Protein AF-A0A5K1JWK1-F1 (afdb_monomer)

Nearest PDB structures (foldseek):
  4lmw-assembly1_A-2  TM=8.025E-01  e=2.116E-14  Phanerodontia chrysosporium
  4g19-assembly2_C  TM=8.151E-01  e=1.093E-13  Phanerodontia chrysosporium
  6j3f-assembly1_B  TM=7.985E-01  e=1.719E-13  Gelatoporia subvermispora B
  4lmv-assembly2_D  TM=7.707E-01  e=3.028E-13  Phanerodontia chrysosporium
  6j3h-assembly1_B  TM=8.158E-01  e=2.197E-12  Gelatoporia subvermispora B

Secondary structure (DSSP, 8-state):
--PPPEEEEE-B---SS-SSTTHHHHTTTS-HHHHHHHS----S-B---HHHHHHHHTT--EEEEE--GGGHHHHHHHTTPPPSEE-TTS-EE--S-EEEE-TT-TTS-EEEESHHHHHHHHHHH--SS-SS-TT-HHHHHHHHHHIIIIIIHHHHHHHHHHHHHHS-HHHHHHHHHTTPPP---GGGGSSHHHHHHHHHHHHHHHHHHHHHGGGGTTS-SSSTBTTB--HHHHHHHHH-

Mean predicted aligned error: 10.11 Å

pLDDT: mean 73.53, std 19.35, range [25.95, 95.56]

InterPro domains:
  IPR004045 Glutathione S-transferase, N-terminal [PF13417] (52-129)
  IPR054416 Glutathione S-transferase UstS-like , C-terminal domain [PF22041] (138-240)

Solvent-accessible surface area (backbone atoms only — not comparable to full-atom values): 13558 Å² total; per-residue (Å²): 131,87,70,66,56,29,39,37,36,41,59,67,35,84,52,70,62,68,89,36,92,57,51,67,51,59,66,67,55,43,60,79,85,51,28,60,48,38,55,54,84,73,84,26,37,69,63,60,42,44,58,58,34,49,36,27,61,50,66,52,64,63,46,80,47,75,45,56,77,78,45,41,52,65,49,37,54,72,70,62,33,59,62,66,47,65,47,98,87,67,50,75,35,63,61,76,48,32,41,38,37,28,71,95,38,80,91,70,48,51,53,39,34,38,61,66,58,44,48,54,48,46,45,73,75,46,64,60,73,61,44,66,56,89,90,38,57,68,60,36,53,52,48,43,48,41,44,56,63,63,51,42,53,50,41,44,82,59,50,50,48,59,50,48,75,66,44,57,69,72,42,36,57,45,48,58,70,70,72,48,78,67,66,67,58,78,74,68,62,62,56,74,67,35,55,51,39,53,49,53,39,50,51,45,54,52,51,51,49,60,57,30,49,64,23,50,83,84,34,70,30,66,34,86,64,16,80,49,76,36,54,46,44,34,51,51,56,36,71,70

Organism: NCBI:txid34458

Radius of gyration: 18.77 Å; Cα contacts (8 Å, |Δi|>4): 310; chains: 1; bounding box: 36×50×46 Å

Foldseek 3Di:
DDFDAKEKEDAWDPAQDDPPNCLCVVLVLAPVVQSCQQPPPPSSIDFQALLSSLCSNLVGGYDYDHDAQVCQVVVCVVVVEAAPDADPVRHGHGDDTKIWGCDPHVVDTDTYGDRVVSLVCCCVSRVPQHQQPPPCVVVLVVLLVCCVPQQVVLCCLVVVLVVLVSGDPVNNVVCVVVPNPNNPPPVVCPDDVVVVSVVSNVVSVVVLQVQLVVLVVVAVSRANVRDGHHSSNSSNSSRD

Sequence (240 aa):
MSQSPITLYDIQSTIPQPWAPNIWRVRYAIPPDEIVSCCPPSDGRTLPSPNRFILNYKRLPYRTVWIEFSDVETTLRRIGAQPTSYRSDGRPVYTLPAIIDPQRSINAPVVLSNPTVIAEYLEATYPARPVFPEGSRALQSLFVHYIQDGFVKPLLPILVPLTHQRLPERSQAHFSRGGAPSPTSPTALAGPQSEQAWNAVREQFNFLAAILDKNTSDGNGVVAMGRDVSYADFALCSVL

Structure (mmCIF, N/CA/C/O backbone):
data_AF-A0A5K1JWK1-F1
#
_entry.id   AF-A0A5K1JWK1-F1
#
loop_
_atom_site.group_PDB
_atom_site.id
_atom_site.type_symbol
_atom_site.label_atom_id
_atom_site.label_alt_id
_atom_site.label_comp_id
_atom_site.label_asym_id
_atom_site.label_entity_id
_atom_site.label_seq_id
_atom_site.pdbx_PDB_ins_code
_atom_site.Cartn_x
_atom_site.Cartn_y
_atom_site.Cartn_z
_atom_site.occupancy
_atom_site.B_iso_or_equiv
_atom_site.auth_seq_id
_atom_site.auth_comp_id
_atom_site.auth_asym_id
_atom_site.auth_atom_id
_atom_site.pdbx_PDB_model_num
ATOM 1 N N . MET A 1 1 ? -14.062 -20.317 -18.257 1.00 45.75 1 MET A N 1
ATOM 2 C CA . MET A 1 1 ? -14.505 -20.439 -16.850 1.00 45.75 1 MET A CA 1
ATOM 3 C C . MET A 1 1 ? -14.245 -19.101 -16.181 1.00 45.75 1 MET A C 1
ATOM 5 O O . MET A 1 1 ? -13.113 -18.643 -16.234 1.00 45.75 1 MET A O 1
ATOM 9 N N . SER A 1 2 ? -15.275 -18.426 -15.669 1.00 57.47 2 SER A N 1
ATOM 10 C CA . SER A 1 2 ? -15.101 -17.158 -14.946 1.00 57.47 2 SER A CA 1
ATOM 11 C C . SER A 1 2 ? -14.425 -17.462 -13.606 1.00 57.47 2 SER A C 1
ATOM 13 O O . SER A 1 2 ? -14.974 -18.227 -12.815 1.00 57.47 2 SER A O 1
ATOM 15 N N . GLN A 1 3 ? -13.205 -16.959 -13.391 1.00 66.25 3 GLN A N 1
ATOM 16 C CA . GLN A 1 3 ? -12.539 -17.061 -12.091 1.00 66.25 3 GLN A CA 1
ATOM 17 C C . GLN A 1 3 ? -13.344 -16.258 -11.068 1.00 66.25 3 GLN A C 1
ATOM 19 O O . GLN A 1 3 ? -13.728 -15.117 -11.333 1.00 66.25 3 GLN A O 1
ATOM 24 N N . SER A 1 4 ? -13.624 -16.858 -9.911 1.00 82.44 4 SER A N 1
ATOM 25 C CA . SER A 1 4 ? -14.248 -16.132 -8.808 1.00 82.44 4 SER A CA 1
ATOM 26 C C . SER A 1 4 ? -13.311 -15.010 -8.341 1.00 82.44 4 SER A C 1
ATOM 28 O O . SER A 1 4 ? -12.106 -15.239 -8.246 1.00 82.44 4 SER A O 1
ATOM 30 N N . PRO A 1 5 ? -13.830 -13.803 -8.061 1.00 91.50 5 PRO A N 1
ATOM 31 C CA . PRO A 1 5 ? -12.986 -12.672 -7.704 1.00 91.50 5 PRO A CA 1
ATOM 32 C C . PRO A 1 5 ? -12.344 -12.865 -6.326 1.00 91.50 5 PRO A C 1
ATOM 34 O O . PRO A 1 5 ? -12.959 -13.426 -5.413 1.00 91.50 5 PRO A O 1
ATOM 37 N N . ILE A 1 6 ? -11.137 -12.322 -6.158 1.00 93.81 6 ILE A N 1
ATOM 38 C CA . ILE A 1 6 ? -10.456 -12.230 -4.861 1.00 93.81 6 ILE A CA 1
ATOM 39 C C . ILE A 1 6 ? -11.336 -11.416 -3.900 1.00 93.81 6 ILE A C 1
ATOM 41 O O . ILE A 1 6 ? -11.964 -10.427 -4.281 1.00 93.81 6 ILE A O 1
ATOM 45 N N . THR A 1 7 ? -11.414 -11.818 -2.635 1.00 94.50 7 THR A N 1
ATOM 46 C CA . THR A 1 7 ? -12.080 -11.020 -1.598 1.00 94.50 7 THR A CA 1
ATOM 47 C C . THR A 1 7 ? -11.020 -10.300 -0.775 1.00 94.50 7 THR A C 1
ATOM 49 O O . THR A 1 7 ? -10.255 -10.948 -0.071 1.00 94.50 7 THR A O 1
ATOM 52 N N . LEU A 1 8 ? -10.976 -8.972 -0.866 1.00 91.25 8 LEU A N 1
ATOM 53 C CA . LEU A 1 8 ? -10.115 -8.105 -0.063 1.00 91.25 8 LEU A CA 1
ATOM 54 C C . LEU A 1 8 ? -10.882 -7.623 1.168 1.00 91.25 8 LEU A C 1
ATOM 56 O O . LEU A 1 8 ? -11.948 -7.028 1.040 1.00 91.25 8 LEU A O 1
ATOM 60 N N . TYR A 1 9 ? -10.327 -7.845 2.348 1.00 88.94 9 TYR A N 1
ATOM 61 C CA . TYR A 1 9 ? -10.818 -7.308 3.607 1.00 88.94 9 TYR A CA 1
ATOM 62 C C . TYR A 1 9 ? -10.013 -6.066 3.970 1.00 88.94 9 TYR A C 1
ATOM 64 O O . TYR A 1 9 ? -8.781 -6.109 3.999 1.00 88.94 9 TYR A O 1
ATOM 72 N N . ASP A 1 10 ? -10.712 -4.964 4.225 1.00 81.50 10 ASP A N 1
ATOM 73 C CA . ASP A 1 10 ? -10.107 -3.648 4.438 1.00 81.50 10 ASP A CA 1
ATOM 74 C C . ASP A 1 10 ? -10.983 -2.787 5.365 1.00 81.50 10 ASP A C 1
ATOM 76 O O . ASP A 1 10 ? -12.116 -3.161 5.681 1.00 81.50 10 ASP A O 1
ATOM 80 N N . ILE A 1 11 ? -10.472 -1.637 5.802 1.00 72.19 11 ILE A N 1
ATOM 81 C CA . ILE A 1 11 ? -11.205 -0.694 6.659 1.00 72.19 11 ILE A CA 1
ATOM 82 C C . ILE A 1 11 ? -11.677 0.496 5.838 1.00 72.19 11 ILE A C 1
ATOM 84 O O . ILE A 1 11 ? -10.915 1.095 5.078 1.00 72.19 11 ILE A O 1
ATOM 88 N N . GLN A 1 12 ? -12.948 0.853 6.005 1.00 68.56 12 GLN A N 1
ATOM 89 C CA . GLN A 1 12 ? -13.527 1.984 5.298 1.00 68.56 12 GLN A CA 1
ATOM 90 C C . GLN A 1 12 ? -12.978 3.299 5.863 1.00 68.56 12 GLN A C 1
ATOM 92 O O . GLN A 1 12 ? -12.998 3.528 7.073 1.00 68.56 12 GLN A O 1
ATOM 97 N N . SER A 1 13 ? -12.515 4.188 4.982 1.00 60.28 13 SER A N 1
ATOM 98 C CA . SER A 1 13 ? -12.179 5.555 5.374 1.00 60.28 13 SER A CA 1
ATOM 99 C C . SER A 1 13 ? -13.460 6.349 5.587 1.00 60.28 13 SER A C 1
ATOM 101 O O . SER A 1 13 ? -14.326 6.398 4.711 1.00 60.28 13 SER A O 1
ATOM 103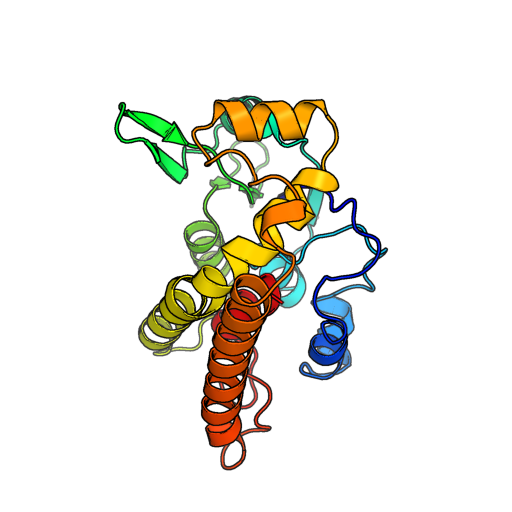 N N . THR A 1 14 ? -13.556 7.041 6.717 1.00 54.97 14 THR A N 1
ATOM 104 C CA . THR A 1 14 ? -14.584 8.065 6.952 1.00 54.97 14 THR A CA 1
ATOM 105 C C . THR A 1 14 ? -14.131 9.455 6.497 1.00 54.97 14 THR A C 1
ATOM 107 O O . THR A 1 14 ? -14.879 10.422 6.641 1.00 54.97 14 THR A O 1
ATOM 110 N N . ILE A 1 15 ? -12.911 9.584 5.956 1.00 50.59 15 ILE A N 1
ATOM 111 C CA . ILE A 1 15 ? -12.308 10.874 5.626 1.00 50.59 15 ILE A CA 1
ATOM 112 C C . ILE A 1 15 ? -12.543 11.215 4.147 1.00 50.59 15 ILE A C 1
ATOM 114 O O . ILE A 1 15 ? -11.880 10.623 3.299 1.00 50.59 15 ILE A O 1
ATOM 118 N N . PRO A 1 16 ? -13.377 12.225 3.825 1.00 46.31 16 PRO A N 1
ATOM 119 C CA . PRO A 1 16 ? -13.754 12.550 2.447 1.00 46.31 16 PRO A CA 1
ATOM 120 C C . PRO A 1 16 ? -12.595 13.055 1.571 1.00 46.31 16 PRO A C 1
ATOM 122 O O . PRO A 1 16 ? -12.721 13.059 0.348 1.00 46.31 16 PRO A O 1
ATOM 125 N N . GLN A 1 17 ? -11.477 13.487 2.168 1.00 44.38 17 GLN A N 1
ATOM 126 C CA . GLN A 1 17 ? -10.273 13.915 1.455 1.00 44.38 17 GLN A CA 1
ATOM 127 C C . GLN A 1 17 ? -9.008 13.317 2.083 1.00 44.38 17 GLN A C 1
ATOM 129 O O . GLN A 1 17 ? -8.909 13.271 3.310 1.00 44.38 17 GLN A O 1
ATOM 134 N N . PRO A 1 18 ? -8.025 12.885 1.278 1.00 47.91 18 PRO A N 1
ATOM 135 C CA . PRO A 1 18 ? -6.773 12.379 1.815 1.00 47.91 18 PRO A CA 1
ATOM 136 C C . PRO A 1 18 ? -6.026 13.442 2.622 1.00 47.91 18 PRO A C 1
ATOM 138 O O . PRO A 1 18 ? -6.163 14.639 2.369 1.00 47.91 18 PRO A O 1
ATOM 141 N N . TRP A 1 19 ? -5.246 13.002 3.609 1.00 44.06 19 TRP A N 1
ATOM 142 C CA . TRP A 1 19 ? -4.537 13.908 4.512 1.00 44.06 19 TRP A CA 1
ATOM 143 C C . TRP A 1 19 ? -3.410 14.671 3.798 1.00 44.06 19 TRP A C 1
ATOM 145 O O . TRP A 1 19 ? -3.133 15.813 4.168 1.00 44.06 19 TRP A O 1
ATOM 155 N N . ALA A 1 20 ? -2.817 14.100 2.740 1.00 39.50 20 ALA A N 1
ATOM 156 C CA . ALA A 1 20 ? -1.961 14.839 1.827 1.00 39.50 20 ALA A CA 1
ATOM 157 C C . ALA A 1 20 ? -2.805 15.500 0.717 1.00 39.50 20 ALA A C 1
ATOM 159 O O . ALA A 1 20 ? -3.381 14.807 -0.133 1.00 39.50 20 ALA A O 1
ATOM 160 N N . PRO A 1 21 ? -2.813 16.845 0.625 1.00 29.91 21 PRO A N 1
ATOM 161 C CA . PRO A 1 21 ? -3.581 17.575 -0.383 1.00 29.91 21 PRO A CA 1
ATOM 162 C C . PRO A 1 21 ? -3.100 17.310 -1.813 1.00 29.91 21 PRO A C 1
ATOM 164 O O . PRO A 1 21 ? -3.753 17.760 -2.742 1.00 29.91 21 PRO A O 1
ATOM 167 N N . ASN A 1 22 ? -1.986 16.585 -1.990 1.00 31.41 22 ASN A N 1
ATOM 168 C CA . ASN A 1 22 ? -1.372 16.207 -3.260 1.00 31.41 22 ASN A CA 1
ATOM 169 C C . ASN A 1 22 ? -1.381 14.691 -3.523 1.00 31.41 22 ASN A C 1
ATOM 171 O O . ASN A 1 22 ? -0.677 14.258 -4.430 1.00 31.41 22 ASN A O 1
ATOM 175 N N . ILE A 1 23 ? -2.184 13.872 -2.823 1.00 36.53 23 ILE A N 1
ATOM 176 C CA . ILE A 1 23 ? -2.371 12.453 -3.214 1.00 36.53 23 ILE A CA 1
ATOM 177 C C . ILE A 1 23 ? -2.758 12.333 -4.692 1.00 36.53 23 ILE A C 1
ATOM 179 O O . ILE A 1 23 ? -2.381 11.394 -5.387 1.00 36.53 23 ILE A O 1
ATOM 183 N N . TRP A 1 24 ? -3.498 13.317 -5.205 1.00 29.30 24 TRP A N 1
ATOM 184 C CA . TRP A 1 24 ? -3.868 13.372 -6.609 1.00 29.30 24 TRP A CA 1
ATOM 185 C C . TRP A 1 24 ? -2.656 13.507 -7.543 1.00 29.30 24 TRP A C 1
ATOM 187 O O . TRP A 1 24 ? -2.790 13.156 -8.703 1.00 29.30 24 TRP A O 1
ATOM 197 N N . ARG A 1 25 ? -1.473 13.945 -7.085 1.00 25.95 25 ARG A N 1
ATOM 198 C CA . ARG A 1 25 ? -0.237 13.947 -7.891 1.00 25.95 25 ARG A CA 1
ATOM 199 C C . ARG A 1 25 ? 0.297 12.542 -8.158 1.00 25.95 25 ARG A C 1
ATOM 201 O O . ARG A 1 25 ? 0.899 12.337 -9.202 1.00 25.95 25 ARG A O 1
ATOM 208 N N . VAL A 1 26 ? -0.034 11.556 -7.318 1.00 29.02 26 VAL A N 1
ATOM 209 C CA . VAL A 1 26 ? 0.142 10.132 -7.662 1.00 29.02 26 VAL A CA 1
ATOM 210 C C . VAL A 1 26 ? -0.697 9.775 -8.903 1.00 29.02 26 VAL A C 1
ATOM 212 O O . VAL A 1 26 ? -0.274 8.978 -9.733 1.00 29.02 26 VAL A O 1
ATOM 215 N N . ARG A 1 27 ? -1.838 10.455 -9.124 1.00 28.08 27 ARG A N 1
ATOM 216 C CA . ARG A 1 27 ? -2.638 10.361 -10.367 1.00 28.08 27 ARG A CA 1
ATOM 217 C C . ARG A 1 27 ? -2.011 11.070 -11.571 1.00 28.08 27 ARG A C 1
ATOM 219 O O . ARG A 1 27 ? -2.639 11.097 -12.615 1.00 28.08 27 ARG A O 1
ATOM 226 N N . TYR A 1 28 ? -0.836 11.675 -11.437 1.00 27.72 28 TYR A N 1
ATOM 227 C CA . TYR A 1 28 ? -0.047 12.209 -12.554 1.00 27.72 28 TYR A CA 1
ATOM 228 C C . TYR A 1 28 ? 1.316 11.511 -12.671 1.00 27.72 28 TYR A C 1
ATOM 230 O O . TYR A 1 28 ? 2.078 11.806 -13.585 1.00 27.72 28 TYR A O 1
ATOM 238 N N . ALA A 1 29 ? 1.612 10.596 -11.741 1.00 32.91 29 ALA A N 1
ATOM 239 C CA . ALA A 1 29 ? 2.896 9.929 -11.604 1.00 32.91 29 ALA A CA 1
ATOM 240 C C . ALA A 1 29 ? 2.995 8.597 -12.379 1.00 32.91 29 ALA A C 1
ATOM 242 O O . ALA A 1 29 ? 4.072 8.070 -12.643 1.00 32.91 29 ALA A O 1
ATOM 243 N N . ILE A 1 30 ? 1.840 8.052 -12.739 1.00 32.78 30 ILE A N 1
ATOM 244 C CA . ILE A 1 30 ? 1.657 6.794 -13.461 1.00 32.78 30 ILE A CA 1
ATOM 245 C C . ILE A 1 30 ? 1.115 7.172 -14.857 1.00 32.78 30 ILE A C 1
ATOM 247 O O . ILE A 1 30 ? 0.463 8.207 -14.970 1.00 32.78 30 ILE A O 1
ATOM 251 N N . PRO A 1 31 ? 1.370 6.430 -15.945 1.00 35.00 31 PRO A N 1
AT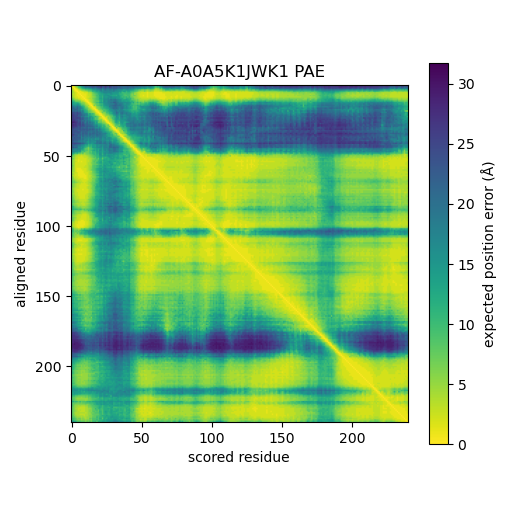OM 252 C CA . PRO A 1 31 ? 0.776 6.733 -17.250 1.00 35.00 31 PRO A CA 1
ATOM 253 C C . PRO A 1 31 ? -0.772 6.797 -17.187 1.00 35.00 31 PRO A C 1
ATOM 255 O O . PRO A 1 31 ? -1.379 6.007 -16.456 1.00 35.00 31 PRO A O 1
ATOM 258 N N . PRO A 1 32 ? -1.447 7.721 -17.906 1.00 33.28 32 PRO A N 1
ATOM 259 C CA . PRO A 1 32 ? -2.906 7.943 -17.828 1.00 33.28 32 PRO A CA 1
ATOM 260 C C . PRO A 1 32 ? -3.772 6.695 -18.052 1.00 33.28 32 PRO A C 1
ATOM 262 O O . PRO A 1 32 ? -4.868 6.591 -17.503 1.00 33.28 32 PRO A O 1
ATOM 265 N N . ASP A 1 33 ? -3.267 5.722 -18.799 1.00 35.09 33 ASP A N 1
ATOM 266 C CA . ASP A 1 33 ? -3.867 4.418 -19.072 1.00 35.09 33 ASP A CA 1
ATOM 267 C C . ASP A 1 33 ? -3.691 3.387 -17.934 1.00 35.09 33 ASP A C 1
ATOM 269 O O . ASP A 1 33 ? -4.491 2.454 -17.811 1.00 35.09 33 ASP A O 1
ATOM 273 N N . GLU A 1 34 ? -2.708 3.572 -17.049 1.00 38.16 34 GLU A N 1
ATOM 274 C CA . GLU A 1 34 ? -2.499 2.759 -15.844 1.00 38.16 34 GLU A CA 1
ATOM 275 C C . GLU A 1 34 ? -3.108 3.390 -14.578 1.00 38.16 34 GLU A C 1
ATOM 277 O O . GLU A 1 34 ? -3.527 2.662 -13.673 1.00 38.16 34 GLU A O 1
ATOM 282 N N . ILE A 1 35 ? -3.271 4.720 -14.541 1.00 35.38 35 ILE A N 1
ATOM 283 C CA . ILE A 1 35 ? -3.891 5.481 -13.436 1.00 35.38 35 ILE A CA 1
ATOM 284 C C . ILE A 1 35 ? -5.329 5.039 -13.156 1.00 35.38 35 ILE A C 1
ATOM 286 O O . ILE A 1 35 ? -5.686 4.778 -12.006 1.00 35.38 35 ILE A O 1
ATOM 290 N N . VAL A 1 36 ? -6.155 4.934 -14.202 1.00 32.81 36 VAL A N 1
ATOM 291 C CA . VAL A 1 36 ? -7.577 4.557 -14.076 1.00 32.81 36 VAL A CA 1
ATOM 292 C C . VAL A 1 36 ? -7.722 3.132 -13.532 1.00 32.81 36 VAL A C 1
ATOM 294 O O . VAL A 1 36 ? -8.694 2.827 -12.844 1.00 32.81 36 VAL A O 1
ATOM 297 N N . SER A 1 37 ? -6.728 2.280 -13.801 1.00 36.47 37 SER A N 1
ATOM 298 C CA . SER A 1 37 ? -6.670 0.908 -13.302 1.00 36.47 37 SER A CA 1
ATOM 299 C C . SER A 1 37 ? -6.233 0.865 -11.840 1.00 36.47 37 SER A C 1
ATOM 301 O O . SER A 1 37 ? -6.918 0.235 -11.046 1.00 36.47 37 SER A O 1
ATOM 303 N N . CYS A 1 38 ? -5.128 1.541 -11.486 1.00 31.67 38 CYS A N 1
ATOM 304 C CA . CYS A 1 38 ? -4.451 1.469 -10.178 1.00 31.67 38 CYS A CA 1
ATOM 305 C C . CYS A 1 38 ? -5.200 2.181 -9.046 1.00 31.67 38 CYS A C 1
ATOM 307 O O . CYS A 1 38 ? -5.215 1.710 -7.907 1.00 31.67 38 CYS A O 1
ATOM 309 N N . CYS A 1 39 ? -5.829 3.308 -9.371 1.00 39.88 39 CYS A N 1
ATOM 310 C CA . CYS A 1 39 ? -6.489 4.205 -8.433 1.00 39.88 39 CYS A CA 1
ATOM 311 C C . CYS A 1 39 ? -7.789 4.711 -9.077 1.00 39.88 39 CYS A C 1
ATOM 313 O O . CYS A 1 39 ? -7.817 5.856 -9.542 1.00 39.88 39 CYS A O 1
ATOM 315 N N . PRO A 1 40 ? -8.866 3.8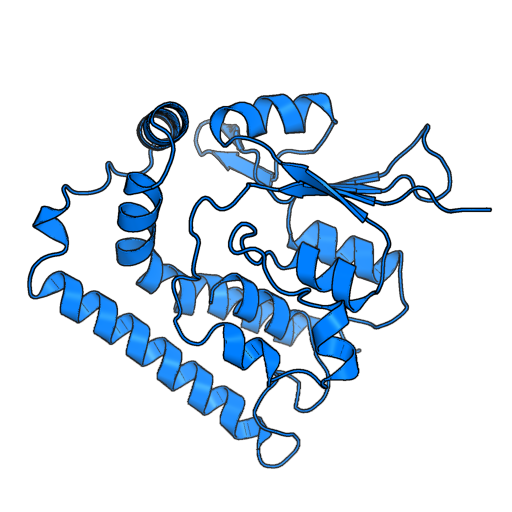96 -9.139 1.00 38.59 40 PRO A N 1
ATOM 316 C CA . PRO A 1 40 ? -10.161 4.399 -9.589 1.00 38.59 40 PRO A CA 1
ATOM 317 C C . PRO A 1 40 ? -10.528 5.633 -8.751 1.00 38.59 40 PRO A C 1
ATOM 319 O O . PRO A 1 40 ? -10.131 5.690 -7.581 1.00 38.59 40 PRO A O 1
ATOM 322 N N . PRO A 1 41 ? -11.209 6.645 -9.329 1.00 38.12 41 PRO A N 1
ATOM 323 C CA . PRO A 1 41 ? -11.502 7.897 -8.644 1.00 38.12 41 PRO A CA 1
ATOM 324 C C . PRO A 1 41 ? -12.085 7.592 -7.271 1.00 38.12 41 PRO A C 1
ATOM 326 O O . PRO A 1 41 ? -13.187 7.060 -7.158 1.00 38.12 41 PRO A O 1
ATOM 329 N N . SER A 1 42 ? -11.288 7.878 -6.240 1.00 44.94 42 SER A N 1
ATOM 330 C CA . SER A 1 42 ? -11.681 7.628 -4.869 1.00 44.94 42 SER A CA 1
ATOM 331 C C . SER A 1 42 ? -12.923 8.459 -4.601 1.00 44.94 42 SER A C 1
ATOM 333 O O . SER A 1 42 ? -12.901 9.687 -4.638 1.00 44.94 42 SER A O 1
ATOM 335 N N . ASP A 1 43 ? -14.003 7.779 -4.271 1.00 44.66 43 ASP A N 1
ATOM 336 C CA . ASP A 1 43 ? -15.236 8.299 -3.697 1.00 44.66 43 ASP A CA 1
ATOM 337 C C . ASP A 1 43 ? -15.019 8.896 -2.286 1.00 44.66 43 ASP A C 1
ATOM 339 O O . ASP A 1 43 ? -15.958 9.043 -1.508 1.00 44.66 43 ASP A O 1
ATOM 343 N N . GLY A 1 44 ? -13.770 9.251 -1.945 1.00 43.94 44 GLY A N 1
ATOM 344 C CA . GLY A 1 44 ? -13.353 9.788 -0.651 1.00 43.94 44 GLY A CA 1
ATOM 345 C C . GLY A 1 44 ? -13.488 8.791 0.501 1.00 43.94 44 GLY A C 1
ATOM 346 O O . GLY A 1 44 ? -13.492 9.205 1.648 1.00 43.94 44 GLY A O 1
ATOM 347 N N . ARG A 1 45 ? -13.666 7.491 0.231 1.00 45.50 45 ARG A N 1
ATOM 348 C CA . ARG A 1 45 ? -14.069 6.492 1.248 1.00 45.50 45 ARG A CA 1
ATOM 349 C C . ARG A 1 45 ? -13.097 5.332 1.439 1.00 45.50 45 ARG A C 1
ATOM 351 O O . ARG A 1 45 ? -13.324 4.473 2.285 1.00 45.50 45 ARG A O 1
ATOM 358 N N . THR A 1 46 ? -12.001 5.306 0.689 1.00 51.72 46 THR A N 1
ATOM 359 C CA . THR A 1 46 ? -11.044 4.194 0.685 1.00 51.72 46 THR A CA 1
ATOM 360 C C . THR A 1 46 ? -9.665 4.707 1.074 1.00 51.72 46 THR A C 1
ATOM 362 O O . THR A 1 46 ? -9.158 5.618 0.418 1.00 51.72 46 THR A O 1
ATOM 365 N N . LEU A 1 47 ? -9.064 4.144 2.129 1.00 53.59 47 LEU A N 1
ATOM 366 C CA . LEU A 1 47 ? -7.656 4.405 2.425 1.00 53.59 47 LEU A CA 1
ATOM 367 C C . LEU A 1 47 ? -6.781 3.710 1.370 1.00 53.59 47 LEU A C 1
ATOM 369 O O . LEU A 1 47 ? -7.098 2.591 0.950 1.00 53.59 47 LEU A O 1
ATOM 373 N N . PRO A 1 48 ? -5.698 4.355 0.916 1.00 59.62 48 PRO A N 1
ATOM 374 C CA . PRO A 1 48 ? -4.739 3.710 0.039 1.00 59.62 48 PRO A CA 1
ATOM 375 C C . PRO A 1 48 ? -4.059 2.558 0.795 1.00 59.62 48 PRO A C 1
ATOM 377 O O . PRO A 1 48 ? -3.450 2.762 1.840 1.00 59.62 48 PRO A O 1
ATOM 380 N N . SER A 1 49 ? -4.177 1.331 0.285 1.00 66.94 49 SER A N 1
ATOM 381 C CA . SER A 1 49 ? -3.466 0.166 0.821 1.00 66.94 49 SER A CA 1
ATOM 382 C C . SER A 1 49 ? -2.575 -0.443 -0.264 1.00 66.94 49 SER A C 1
ATOM 384 O O . SER A 1 49 ? -3.011 -0.536 -1.420 1.00 66.94 49 SER A O 1
ATOM 386 N N . PRO A 1 50 ? -1.340 -0.886 0.062 1.00 71.12 50 PRO A N 1
ATOM 387 C CA . PRO A 1 50 ? -0.414 -1.415 -0.942 1.00 71.12 50 PRO A CA 1
ATOM 388 C C . PRO A 1 50 ? -1.030 -2.571 -1.730 1.00 71.12 50 PRO A C 1
ATOM 390 O O . PRO A 1 50 ? -0.913 -2.643 -2.948 1.00 71.12 50 PRO A O 1
ATOM 393 N N . ASN A 1 51 ? -1.764 -3.456 -1.051 1.00 82.88 51 ASN A N 1
ATOM 394 C CA . ASN A 1 51 ? -2.368 -4.620 -1.691 1.00 82.88 51 ASN A CA 1
ATOM 395 C C . ASN A 1 51 ? -3.530 -4.252 -2.619 1.00 82.88 51 ASN A C 1
ATOM 397 O O . ASN A 1 51 ? -3.681 -4.897 -3.654 1.00 82.88 51 ASN A O 1
ATOM 401 N N . ARG A 1 52 ? -4.305 -3.197 -2.325 1.00 85.19 52 ARG A N 1
ATOM 402 C CA . ARG A 1 52 ? -5.309 -2.678 -3.266 1.00 85.19 52 ARG A CA 1
ATOM 403 C C . ARG A 1 52 ? -4.648 -2.150 -4.536 1.00 85.19 52 ARG A C 1
ATOM 405 O O . ARG A 1 52 ? -5.122 -2.462 -5.626 1.00 85.19 52 ARG A O 1
ATOM 412 N N . PHE A 1 53 ? -3.542 -1.417 -4.404 1.00 83.75 53 PHE A N 1
ATOM 413 C CA . PHE A 1 53 ? -2.777 -0.947 -5.559 1.00 83.75 53 PHE A CA 1
ATOM 414 C C . PHE A 1 53 ? -2.221 -2.100 -6.389 1.00 83.75 53 PHE A C 1
ATOM 416 O O . PHE A 1 53 ? -2.377 -2.082 -7.604 1.00 83.75 53 PHE A O 1
ATOM 423 N N . ILE A 1 54 ? -1.671 -3.141 -5.758 1.00 88.06 54 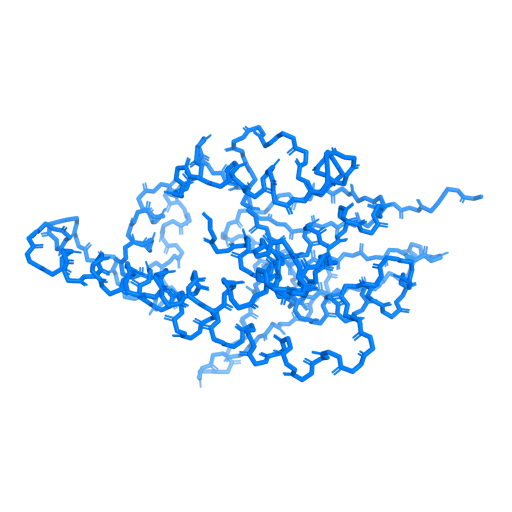ILE A N 1
ATOM 424 C CA . ILE A 1 54 ? -1.173 -4.328 -6.470 1.00 88.06 54 ILE A CA 1
ATOM 425 C C . ILE A 1 54 ? -2.302 -5.033 -7.230 1.00 88.06 54 ILE A C 1
ATOM 427 O O . ILE A 1 54 ? -2.134 -5.341 -8.408 1.00 88.06 54 ILE A O 1
ATOM 431 N N . LEU A 1 55 ? -3.452 -5.279 -6.587 1.00 89.12 55 LEU A N 1
ATOM 432 C CA . LEU A 1 55 ? -4.608 -5.927 -7.225 1.00 89.12 55 LEU A CA 1
ATOM 433 C C . LEU A 1 55 ? -5.076 -5.137 -8.455 1.00 89.12 55 LEU A C 1
ATOM 435 O O . LEU A 1 55 ? -5.283 -5.703 -9.528 1.00 89.12 55 LEU A O 1
ATOM 439 N N . ASN A 1 56 ? -5.182 -3.820 -8.300 1.00 88.06 56 ASN A N 1
ATOM 440 C CA . ASN A 1 56 ? -5.576 -2.890 -9.345 1.00 88.06 56 ASN A CA 1
ATOM 441 C C . ASN A 1 56 ? -4.546 -2.801 -10.494 1.00 88.06 56 ASN A C 1
ATOM 443 O O . ASN A 1 56 ? -4.920 -2.840 -11.669 1.00 88.06 56 ASN A O 1
ATOM 447 N N . TYR A 1 57 ? -3.251 -2.716 -10.171 1.00 85.94 57 TYR A N 1
ATOM 448 C CA . TYR A 1 57 ? -2.149 -2.665 -11.137 1.00 85.94 57 TYR A CA 1
ATOM 449 C C . TYR A 1 57 ? -2.071 -3.953 -11.955 1.00 85.94 57 TYR A C 1
ATOM 451 O O . TYR A 1 57 ? -2.025 -3.911 -13.184 1.00 85.94 57 TYR A O 1
ATOM 459 N N . LYS A 1 58 ? -2.166 -5.108 -11.287 1.00 88.62 58 LYS A N 1
ATOM 460 C CA . LYS A 1 58 ? -2.201 -6.431 -11.924 1.00 88.62 58 LYS A CA 1
ATOM 461 C C . LYS A 1 58 ? -3.518 -6.730 -12.652 1.00 88.62 58 LYS A C 1
ATOM 463 O O . LYS A 1 58 ? -3.609 -7.755 -13.323 1.00 88.62 58 LYS A O 1
ATOM 468 N N . ARG A 1 59 ? -4.520 -5.843 -12.563 1.00 89.44 59 ARG A N 1
ATOM 469 C CA . ARG A 1 59 ? -5.866 -6.001 -13.149 1.00 89.44 59 ARG A CA 1
ATOM 470 C C . ARG A 1 59 ? -6.577 -7.273 -12.678 1.00 89.44 59 ARG A C 1
ATOM 472 O O . ARG A 1 59 ? -7.287 -7.922 -13.447 1.00 89.44 59 ARG A O 1
ATOM 479 N N . LEU A 1 60 ? -6.379 -7.635 -11.413 1.00 90.31 60 LEU A N 1
ATOM 480 C CA . LEU A 1 60 ? -7.027 -8.796 -10.815 1.00 90.31 60 LEU A CA 1
ATOM 481 C C . LEU A 1 60 ? -8.452 -8.429 -10.388 1.00 90.31 60 LEU A C 1
ATOM 483 O O . LEU A 1 60 ? -8.640 -7.406 -9.731 1.00 90.31 60 LEU A O 1
ATOM 487 N N . PRO A 1 61 ? -9.470 -9.237 -10.728 1.00 90.81 61 PRO A N 1
ATOM 488 C CA . PRO A 1 61 ? -10.829 -8.983 -10.278 1.00 90.81 61 PRO A CA 1
ATOM 489 C C . PRO A 1 61 ? -10.932 -9.249 -8.773 1.00 90.81 61 PRO A C 1
ATOM 491 O O . PRO A 1 61 ? -10.646 -10.352 -8.302 1.00 90.81 61 PRO A O 1
ATOM 494 N N . TYR A 1 62 ? -11.380 -8.252 -8.012 1.00 90.75 62 TYR A N 1
ATOM 495 C CA . TYR A 1 62 ? -11.623 -8.401 -6.581 1.00 90.75 62 TYR A CA 1
ATOM 496 C C . TYR A 1 62 ? -12.864 -7.634 -6.131 1.00 90.75 62 TYR A C 1
ATOM 498 O O . TYR A 1 62 ? -13.329 -6.698 -6.780 1.00 90.75 62 TYR A O 1
ATOM 506 N N . ARG A 1 63 ? -13.388 -8.034 -4.976 1.00 91.25 63 ARG A N 1
ATOM 507 C CA . ARG A 1 63 ? -14.406 -7.298 -4.222 1.00 91.25 63 ARG A CA 1
ATOM 508 C C . ARG A 1 63 ? -13.848 -6.910 -2.862 1.00 91.25 63 ARG A C 1
ATOM 510 O O . ARG A 1 63 ? -13.026 -7.636 -2.308 1.00 91.25 63 ARG A O 1
ATOM 517 N N . THR A 1 64 ? -14.313 -5.793 -2.312 1.00 87.88 64 THR A N 1
ATOM 518 C CA . THR A 1 64 ? -13.924 -5.357 -0.964 1.00 87.88 64 THR A CA 1
ATOM 519 C C . THR A 1 64 ? -15.012 -5.711 0.046 1.00 87.88 64 THR A C 1
ATOM 521 O O . THR A 1 64 ? -16.189 -5.454 -0.200 1.00 87.88 64 THR A O 1
ATOM 524 N N . VAL A 1 65 ? -14.618 -6.278 1.183 1.00 90.06 65 VAL A N 1
ATOM 525 C CA . VAL A 1 65 ? -15.441 -6.424 2.384 1.00 90.06 65 VAL A CA 1
ATOM 526 C C . VAL A 1 65 ? -14.894 -5.467 3.434 1.00 90.06 65 VAL A C 1
ATOM 528 O O . VAL A 1 65 ? -13.767 -5.625 3.903 1.00 90.06 65 VAL A O 1
ATOM 531 N N . TRP A 1 66 ? -15.694 -4.466 3.783 1.00 83.50 66 TRP A N 1
ATOM 532 C CA . TRP A 1 66 ? -15.333 -3.472 4.785 1.00 83.50 66 TRP A CA 1
ATOM 533 C C . TRP A 1 66 ? -15.568 -4.019 6.192 1.00 83.50 66 TRP A C 1
ATOM 535 O O . TRP A 1 66 ? -16.642 -4.555 6.472 1.00 83.50 66 TRP A O 1
ATOM 545 N N . ILE A 1 67 ? -14.565 -3.897 7.062 1.00 79.81 67 ILE A N 1
ATOM 546 C CA . ILE A 1 67 ? -14.640 -4.324 8.462 1.00 79.81 67 ILE A CA 1
ATOM 547 C C . ILE A 1 67 ? -14.443 -3.118 9.386 1.00 79.81 67 ILE A C 1
ATOM 549 O O . ILE A 1 67 ? -13.550 -2.298 9.180 1.00 79.81 67 ILE A O 1
ATOM 553 N N . GLU A 1 68 ? -15.253 -3.050 10.439 1.00 75.88 68 GLU A N 1
ATOM 554 C CA . GLU A 1 68 ? -15.069 -2.119 11.554 1.00 75.88 68 GLU A CA 1
ATOM 555 C C .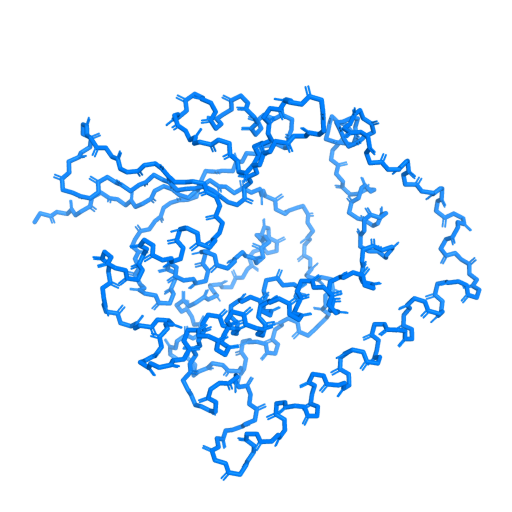 GLU A 1 68 ? -13.888 -2.540 12.436 1.00 75.88 68 GLU A C 1
ATOM 557 O O . GLU A 1 68 ? -13.707 -3.727 12.712 1.00 75.88 68 GLU A O 1
ATOM 562 N N . PHE A 1 69 ? -13.118 -1.581 12.961 1.00 68.25 69 PHE A N 1
ATOM 563 C CA . PHE A 1 69 ? -11.918 -1.863 13.768 1.00 68.25 69 PHE A CA 1
ATOM 564 C C . PHE A 1 69 ? -12.164 -2.858 14.914 1.00 68.25 69 PHE A C 1
ATOM 566 O O . PHE A 1 69 ? -11.334 -3.734 15.150 1.00 68.25 69 PHE A O 1
ATOM 573 N N . SER A 1 70 ? -13.306 -2.756 15.605 1.00 74.56 70 SER A N 1
ATOM 574 C CA . SER A 1 70 ? -13.641 -3.649 16.724 1.00 74.56 70 SER A CA 1
ATOM 575 C C . SER A 1 70 ? -13.878 -5.102 16.316 1.00 74.56 70 SER A C 1
ATOM 577 O O . SER A 1 70 ? -13.824 -5.989 17.164 1.00 74.56 70 SER A O 1
ATOM 579 N N . ASP A 1 71 ? -14.172 -5.345 15.040 1.00 82.69 71 ASP A N 1
ATOM 580 C CA . ASP A 1 71 ? -14.596 -6.644 14.525 1.00 82.69 71 ASP A CA 1
ATOM 581 C C . ASP A 1 71 ? -13.486 -7.322 13.698 1.00 82.69 71 ASP A C 1
ATOM 583 O O . ASP A 1 71 ? -13.679 -8.442 13.215 1.00 82.69 71 ASP A O 1
ATOM 587 N N . VAL A 1 72 ? -12.315 -6.680 13.557 1.00 80.56 72 VAL A N 1
ATOM 588 C CA . VAL A 1 72 ? -11.161 -7.181 12.787 1.00 80.56 72 VAL A CA 1
ATOM 589 C C . VAL A 1 72 ? -10.705 -8.542 13.296 1.00 80.56 72 VAL A C 1
ATOM 591 O O . VAL A 1 72 ? -10.668 -9.497 12.525 1.00 80.56 72 VAL A O 1
ATOM 594 N N . GLU A 1 73 ? -10.400 -8.661 14.590 1.00 82.69 73 GLU A N 1
ATOM 595 C CA . GLU A 1 73 ? -9.898 -9.914 15.164 1.00 82.69 73 GLU A CA 1
ATOM 596 C C . GLU A 1 73 ? -10.909 -11.055 14.997 1.00 82.69 73 GLU A C 1
ATOM 598 O O . GLU A 1 73 ? -10.570 -12.125 14.487 1.00 82.69 73 GLU A O 1
ATOM 603 N N . THR A 1 74 ? -12.169 -10.815 15.367 1.00 91.38 74 THR A N 1
ATOM 604 C CA . THR A 1 74 ? -13.246 -11.804 15.238 1.00 91.38 74 THR A CA 1
ATOM 605 C C . THR A 1 74 ? -13.432 -12.238 13.785 1.00 91.38 74 THR A C 1
ATOM 607 O O . THR A 1 74 ? -13.590 -13.428 13.503 1.00 91.38 74 THR A O 1
ATOM 610 N N . THR A 1 75 ? -13.382 -11.293 12.843 1.00 90.88 75 THR A N 1
ATOM 611 C CA . THR A 1 75 ? -13.560 -11.579 11.417 1.00 90.88 75 THR A CA 1
ATOM 612 C C . THR A 1 75 ? -12.384 -12.360 10.846 1.00 90.88 75 THR A C 1
ATOM 614 O O . THR A 1 75 ? -12.620 -13.369 10.182 1.00 90.88 75 THR A O 1
ATOM 617 N N . LEU A 1 76 ? -11.142 -11.951 11.129 1.00 88.88 76 LEU A N 1
ATOM 618 C CA . LEU A 1 76 ? -9.946 -12.629 10.622 1.00 88.88 76 LEU A CA 1
ATOM 619 C C . LEU A 1 76 ? -9.816 -14.052 11.175 1.00 88.88 76 LEU A C 1
ATOM 621 O O . LEU A 1 76 ? -9.544 -14.977 10.413 1.00 88.88 76 LEU A O 1
ATOM 625 N N . ARG A 1 77 ? -10.138 -14.267 12.456 1.00 93.38 77 ARG A N 1
ATOM 626 C CA . ARG A 1 77 ? -10.236 -15.620 13.027 1.00 93.38 77 ARG A CA 1
ATOM 627 C C . ARG A 1 77 ? -11.288 -16.467 12.313 1.00 93.38 77 ARG A C 1
ATOM 629 O O . ARG A 1 77 ? -11.009 -17.606 11.953 1.00 93.38 77 ARG A O 1
ATOM 636 N N . ARG A 1 78 ? -12.486 -15.917 12.078 1.00 94.88 78 ARG A N 1
ATOM 637 C CA . ARG A 1 78 ? -13.600 -16.635 11.434 1.00 94.88 78 ARG A CA 1
ATOM 638 C C . ARG A 1 78 ? -13.271 -17.086 10.011 1.00 94.88 78 ARG A C 1
ATOM 640 O O . ARG A 1 78 ? -13.721 -18.152 9.609 1.00 94.88 78 ARG A O 1
ATOM 647 N N . ILE A 1 79 ? -12.518 -16.289 9.255 1.00 92.94 79 ILE A N 1
ATOM 648 C CA . ILE A 1 79 ? -12.103 -16.653 7.891 1.00 92.94 79 ILE A CA 1
ATOM 649 C C . ILE A 1 79 ? -10.836 -17.521 7.856 1.00 92.94 79 ILE A C 1
ATOM 651 O O . ILE A 1 79 ? -10.398 -17.891 6.774 1.00 92.94 79 ILE A O 1
ATOM 655 N N . GLY A 1 80 ? -10.239 -17.837 9.010 1.00 92.81 80 GLY A N 1
ATOM 656 C CA . GLY A 1 80 ? -9.023 -18.648 9.097 1.00 92.81 80 GLY A CA 1
ATOM 657 C C . GLY A 1 80 ? -7.730 -17.903 8.748 1.00 92.81 80 GLY A C 1
ATOM 658 O O . GLY A 1 80 ? -6.722 -18.545 8.458 1.00 92.81 80 GLY A O 1
ATOM 659 N N . ALA A 1 81 ? -7.732 -16.566 8.772 1.00 91.38 81 ALA A N 1
ATOM 660 C CA . ALA A 1 81 ? -6.515 -15.781 8.585 1.00 91.38 81 ALA A CA 1
ATOM 661 C C . ALA A 1 81 ? -5.561 -15.978 9.770 1.00 91.38 81 ALA A C 1
ATOM 663 O O . ALA A 1 81 ? -5.974 -16.009 10.933 1.00 91.38 81 ALA A O 1
ATOM 664 N N . GLN A 1 82 ? -4.267 -16.080 9.471 1.00 90.94 82 GLN A N 1
ATOM 665 C CA . GLN A 1 82 ? -3.231 -16.170 10.494 1.00 90.94 82 GLN A CA 1
ATOM 666 C C . GLN A 1 82 ? -3.040 -14.816 11.197 1.00 90.94 82 GLN A C 1
ATOM 668 O O . GLN A 1 82 ? -3.286 -13.764 10.593 1.00 90.94 82 GLN A O 1
ATOM 673 N N . PRO A 1 83 ? -2.619 -14.802 12.471 1.00 85.94 83 PRO A N 1
ATOM 674 C CA . PRO A 1 83 ? -2.205 -13.566 13.115 1.00 85.94 83 PRO A CA 1
ATOM 675 C C . PRO A 1 83 ? -0.962 -13.002 12.423 1.00 85.94 83 PRO A C 1
ATOM 677 O O . PRO A 1 83 ? -0.095 -13.738 11.959 1.00 85.94 83 PRO A O 1
ATOM 680 N N . THR A 1 84 ? -0.872 -11.680 12.353 1.00 79.38 84 THR A N 1
ATOM 681 C CA . THR A 1 84 ? 0.231 -10.982 11.680 1.00 79.38 84 THR A CA 1
ATOM 682 C C . THR A 1 84 ? 1.433 -10.773 12.592 1.00 79.38 84 THR A C 1
ATOM 684 O O . THR A 1 84 ? 2.548 -10.597 12.108 1.00 79.38 84 THR A O 1
ATOM 687 N N . SER A 1 85 ? 1.213 -10.763 13.907 1.00 78.69 85 SER A N 1
ATOM 688 C CA . SER A 1 85 ? 2.254 -10.703 14.933 1.00 78.69 85 SER A CA 1
ATOM 689 C C . SER A 1 85 ? 1.699 -11.160 16.284 1.00 78.69 85 SER A C 1
ATOM 691 O O . SER A 1 85 ? 0.520 -11.500 16.406 1.00 78.69 85 SER A O 1
ATOM 693 N N . TYR A 1 86 ? 2.548 -11.167 17.308 1.00 80.69 86 TYR A N 1
ATOM 694 C CA . TYR A 1 86 ? 2.173 -11.462 18.687 1.00 80.69 86 TYR A CA 1
ATOM 695 C C . TYR A 1 86 ? 2.644 -10.325 19.590 1.00 80.69 86 TYR A C 1
ATOM 697 O O . TYR A 1 86 ? 3.717 -9.756 19.382 1.00 80.69 86 TYR A O 1
ATOM 705 N N . ARG A 1 87 ? 1.827 -9.976 20.583 1.00 75.31 87 ARG A N 1
ATOM 706 C CA . ARG A 1 87 ? 2.193 -9.016 21.631 1.00 75.31 87 ARG A CA 1
ATOM 707 C C . ARG A 1 87 ? 3.228 -9.628 22.578 1.00 75.31 87 ARG A C 1
ATOM 709 O O . ARG A 1 87 ? 3.419 -10.842 22.606 1.00 75.31 87 ARG A O 1
ATOM 716 N N . SER A 1 88 ? 3.848 -8.789 23.407 1.00 77.19 88 SER A N 1
ATOM 717 C CA . SER A 1 88 ? 4.788 -9.233 24.448 1.00 77.19 88 SER A CA 1
ATOM 718 C C . SER A 1 88 ? 4.164 -10.187 25.474 1.00 77.19 88 SER A C 1
ATOM 720 O O . SER A 1 88 ? 4.875 -10.999 26.054 1.00 77.19 88 SER A O 1
ATOM 722 N N . ASP A 1 89 ? 2.844 -10.128 25.671 1.00 79.69 89 ASP A N 1
ATOM 723 C CA . ASP A 1 89 ? 2.073 -11.043 26.524 1.00 79.69 89 ASP A CA 1
ATOM 724 C C . ASP A 1 89 ? 1.657 -12.349 25.811 1.00 79.69 89 ASP A C 1
ATOM 726 O O . ASP A 1 89 ? 0.913 -13.153 26.371 1.00 79.69 89 ASP A O 1
ATOM 730 N N . GLY A 1 90 ? 2.107 -12.562 24.570 1.00 81.88 90 GLY A N 1
ATOM 731 C CA . GLY A 1 90 ? 1.806 -13.744 23.761 1.00 81.88 90 GLY A CA 1
ATOM 732 C C . GLY A 1 90 ? 0.439 -13.718 23.073 1.00 81.88 90 GLY A C 1
ATOM 733 O O . GLY A 1 90 ? 0.109 -14.660 22.350 1.00 81.88 90 GLY A O 1
ATOM 734 N N . ARG A 1 91 ? -0.371 -12.663 23.243 1.00 81.56 91 ARG A N 1
ATOM 735 C CA . ARG A 1 91 ? -1.666 -12.570 22.553 1.00 81.56 91 ARG A CA 1
ATOM 736 C C . ARG A 1 91 ? -1.468 -12.309 21.055 1.00 81.56 91 ARG A C 1
ATOM 738 O O . ARG A 1 91 ? -0.655 -11.451 20.695 1.00 81.56 91 ARG A O 1
ATOM 745 N N . PRO A 1 92 ? -2.212 -13.005 20.175 1.00 82.44 92 PRO A N 1
ATOM 746 C CA . PRO A 1 92 ? -2.119 -12.786 18.739 1.00 82.44 92 PRO A CA 1
ATOM 747 C C . PRO A 1 92 ? -2.637 -11.397 18.361 1.00 82.44 92 PRO A C 1
ATOM 749 O O . PRO A 1 92 ? -3.612 -10.902 18.927 1.00 82.44 92 PRO A O 1
ATOM 752 N N . VAL A 1 93 ? -1.995 -10.783 17.375 1.00 77.12 93 VAL A N 1
ATOM 753 C CA . VAL A 1 93 ? -2.411 -9.521 16.769 1.00 77.12 93 VAL A CA 1
ATOM 754 C C . VAL A 1 93 ? -2.903 -9.806 15.362 1.00 77.12 93 VAL A C 1
ATOM 756 O O . VAL A 1 93 ? -2.231 -10.459 14.565 1.00 77.12 93 VAL A O 1
ATOM 759 N N . TYR A 1 94 ? -4.086 -9.287 15.067 1.00 78.38 94 TYR A N 1
ATOM 760 C CA . TYR A 1 94 ? -4.742 -9.404 13.777 1.00 78.38 94 TYR A CA 1
ATOM 761 C C . TYR A 1 94 ? -4.804 -8.022 13.141 1.00 78.38 94 TYR A C 1
ATOM 763 O O . TYR A 1 94 ? -5.361 -7.096 13.734 1.00 78.38 94 TYR A O 1
ATOM 771 N N . THR A 1 95 ? -4.228 -7.879 11.949 1.00 77.50 95 THR A N 1
ATOM 772 C CA . THR A 1 95 ? -4.251 -6.623 11.197 1.00 77.50 95 THR A CA 1
ATOM 773 C C . THR A 1 95 ? -4.765 -6.828 9.780 1.00 77.50 95 THR A C 1
ATOM 775 O O . THR A 1 95 ? -4.739 -7.929 9.227 1.00 77.50 95 THR A O 1
ATOM 778 N N . LEU A 1 96 ? -5.264 -5.734 9.215 1.00 81.44 96 LEU A N 1
ATOM 779 C CA . LEU A 1 96 ? -5.657 -5.625 7.819 1.00 81.44 96 LEU A CA 1
ATOM 780 C C . LEU A 1 96 ? -4.540 -4.942 7.014 1.00 81.44 96 LEU A C 1
ATOM 782 O O . LEU A 1 96 ? -3.700 -4.260 7.610 1.00 81.44 96 LEU A O 1
ATOM 786 N N . PRO A 1 97 ? -4.531 -5.084 5.677 1.00 87.31 97 PRO A N 1
ATOM 787 C CA . PRO A 1 97 ? -5.446 -5.874 4.844 1.00 87.31 97 PRO A CA 1
ATOM 788 C C . PRO A 1 97 ? -5.281 -7.397 4.982 1.00 87.31 97 PRO A C 1
ATOM 790 O O . PRO A 1 97 ? -4.229 -7.903 5.376 1.00 87.31 97 PRO A O 1
ATOM 793 N N . ALA A 1 98 ? -6.336 -8.124 4.604 1.00 90.31 98 ALA A N 1
ATOM 794 C CA . ALA A 1 98 ? -6.326 -9.575 4.410 1.00 90.31 98 ALA A CA 1
ATOM 795 C C . ALA A 1 98 ? -7.034 -9.935 3.096 1.00 90.31 98 ALA A C 1
ATOM 797 O O . ALA A 1 98 ? -7.935 -9.216 2.667 1.00 90.31 98 ALA A O 1
ATOM 798 N N . ILE A 1 99 ? -6.656 -11.040 2.455 1.00 94.25 99 ILE A N 1
ATOM 799 C CA . ILE A 1 99 ? -7.308 -11.522 1.234 1.00 94.25 99 ILE A CA 1
ATOM 800 C C . ILE A 1 99 ? -7.749 -12.977 1.354 1.00 94.25 99 ILE A C 1
ATOM 802 O O . ILE A 1 99 ? -7.122 -13.786 2.038 1.00 94.25 99 ILE A O 1
ATOM 806 N N . ILE A 1 100 ? -8.816 -13.301 0.632 1.00 95.56 100 ILE A N 1
ATOM 807 C CA . ILE A 1 100 ? -9.194 -14.667 0.289 1.00 95.56 100 ILE A CA 1
ATOM 808 C C . ILE A 1 100 ? -9.126 -14.782 -1.226 1.00 95.56 100 ILE A C 1
ATOM 810 O O . ILE A 1 100 ? -9.878 -14.110 -1.938 1.00 95.56 100 ILE A O 1
ATOM 814 N N . ASP A 1 101 ? -8.239 -15.639 -1.706 1.00 95.00 101 ASP A N 1
ATOM 815 C CA . ASP A 1 101 ? -8.118 -15.968 -3.115 1.00 95.00 101 ASP A CA 1
ATOM 816 C C . ASP A 1 101 ? -8.699 -17.369 -3.371 1.00 95.00 101 ASP A C 1
ATOM 818 O O . ASP A 1 101 ? -8.132 -18.364 -2.912 1.00 95.00 101 ASP A O 1
ATOM 822 N N . PRO A 1 102 ? -9.833 -17.482 -4.085 1.00 91.25 102 PRO A N 1
ATOM 823 C CA . PRO A 1 102 ? -10.421 -18.777 -4.413 1.00 91.25 102 PRO A CA 1
ATOM 824 C C . PRO A 1 102 ? -9.600 -19.577 -5.441 1.00 91.25 102 PRO A C 1
ATOM 826 O O . PRO A 1 102 ? -9.884 -20.757 -5.643 1.00 91.25 102 PRO A O 1
ATOM 829 N N . GLN A 1 103 ? -8.612 -18.973 -6.114 1.00 84.06 103 GLN A N 1
ATOM 830 C CA . GLN A 1 103 ? -7.833 -19.584 -7.193 1.00 84.06 103 GLN A CA 1
ATOM 831 C C . GLN A 1 103 ? -8.712 -20.394 -8.176 1.00 84.06 103 GLN A C 1
ATOM 833 O O . GLN A 1 103 ? -9.583 -19.848 -8.853 1.00 84.06 103 GLN A O 1
ATOM 838 N N . ARG A 1 104 ? -8.486 -21.718 -8.268 1.00 72.69 104 ARG A N 1
ATOM 839 C CA . ARG A 1 104 ? -9.252 -22.658 -9.106 1.00 72.69 104 ARG A CA 1
ATOM 840 C C . ARG A 1 104 ? -10.369 -23.385 -8.344 1.00 72.69 104 ARG A C 1
ATOM 842 O O . ARG A 1 104 ? -11.090 -24.158 -8.968 1.00 72.69 104 ARG A O 1
ATOM 849 N N . SER A 1 105 ? -10.501 -23.197 -7.027 1.00 74.62 105 SER A N 1
ATOM 850 C CA . SER A 1 105 ? -11.482 -23.909 -6.199 1.00 74.62 105 SER A CA 1
ATOM 851 C C . SER A 1 105 ? -11.928 -23.097 -4.985 1.00 74.62 105 SER A C 1
ATOM 853 O O . SER A 1 105 ? -11.165 -22.856 -4.053 1.00 74.62 105 SER A O 1
ATOM 855 N N . ILE A 1 106 ? -13.226 -22.792 -4.936 1.00 75.06 106 ILE A N 1
ATOM 856 C CA . ILE A 1 106 ? -13.877 -22.133 -3.792 1.00 75.06 106 ILE A CA 1
ATOM 857 C C . ILE A 1 106 ? -13.773 -22.972 -2.505 1.00 75.06 106 ILE A C 1
ATOM 859 O O . ILE A 1 106 ? -13.823 -22.419 -1.412 1.00 75.06 106 ILE A O 1
ATOM 863 N N . ASN A 1 107 ? -13.607 -24.294 -2.618 1.00 81.06 107 ASN A N 1
ATOM 864 C CA . ASN A 1 107 ? -13.596 -25.199 -1.465 1.00 81.06 107 ASN A CA 1
ATOM 865 C C . ASN A 1 107 ? -12.252 -25.225 -0.721 1.00 81.06 107 ASN A C 1
ATOM 867 O O . ASN A 1 107 ? -12.191 -25.725 0.398 1.00 81.06 107 ASN A O 1
ATOM 871 N N . ALA A 1 108 ? -11.183 -24.717 -1.335 1.00 85.94 108 ALA A N 1
ATOM 872 C CA . ALA A 1 108 ? -9.854 -24.649 -0.733 1.00 85.94 108 ALA A CA 1
ATOM 873 C C . ALA A 1 108 ? -9.183 -23.312 -1.091 1.00 85.94 108 ALA A C 1
ATOM 875 O O . ALA A 1 108 ? -8.196 -23.301 -1.830 1.00 85.94 108 ALA A O 1
ATOM 876 N N . PRO A 1 109 ? -9.745 -22.179 -0.631 1.00 92.19 109 PRO A N 1
ATOM 877 C CA . PRO A 1 109 ? -9.202 -20.874 -0.952 1.00 92.19 109 PRO A CA 1
ATOM 878 C C . PRO A 1 109 ? -7.919 -20.611 -0.156 1.00 92.19 109 PRO A C 1
ATOM 880 O O . PRO A 1 109 ? -7.742 -21.103 0.961 1.00 92.19 109 PRO A O 1
ATOM 883 N N . VAL A 1 110 ? -7.046 -19.776 -0.709 1.00 94.44 110 VAL A N 1
ATOM 884 C CA . VAL A 1 110 ? -5.865 -19.278 -0.005 1.00 94.44 110 VAL A CA 1
ATOM 885 C C . VAL A 1 110 ? -6.280 -18.068 0.826 1.00 94.44 110 VAL A C 1
ATOM 887 O O . VAL A 1 110 ? -6.814 -17.096 0.291 1.00 94.44 110 VAL A O 1
ATOM 890 N N . VAL A 1 111 ? -6.043 -18.122 2.137 1.00 95.12 111 VAL A N 1
ATOM 891 C CA . VAL A 1 111 ? -6.362 -17.033 3.069 1.00 95.12 111 VAL A CA 1
ATOM 892 C C . VAL A 1 111 ? -5.066 -16.442 3.595 1.00 95.12 111 VAL A C 1
ATOM 894 O O . VAL A 1 111 ? -4.286 -17.137 4.244 1.00 95.12 111 VAL A O 1
ATOM 897 N N . LEU A 1 112 ? -4.840 -15.159 3.323 1.00 94.00 112 LEU A N 1
ATOM 898 C CA . LEU A 1 112 ? -3.613 -14.464 3.700 1.00 94.00 112 LEU A CA 1
ATOM 899 C C . LEU A 1 112 ? -3.927 -13.173 4.443 1.00 94.00 112 LEU A C 1
ATOM 901 O O . LEU A 1 112 ? -4.827 -12.419 4.081 1.00 94.00 112 LEU A O 1
ATOM 905 N N . SER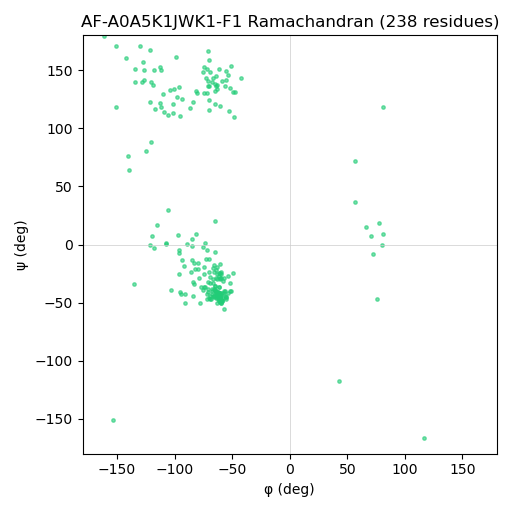 A 1 113 ? -3.129 -12.912 5.462 1.00 85.06 113 SER A N 1
ATOM 906 C CA . SER A 1 113 ? -2.992 -11.637 6.160 1.00 85.06 113 SER A CA 1
ATOM 907 C C . SER A 1 113 ? -1.523 -11.214 6.053 1.00 85.06 113 SER A C 1
ATOM 909 O O . SER A 1 113 ? -0.686 -12.031 5.671 1.00 85.06 113 SER A O 1
ATOM 911 N N . ASN A 1 114 ? -1.207 -9.962 6.399 1.00 83.56 114 ASN A N 1
ATOM 912 C CA . ASN A 1 114 ? 0.103 -9.312 6.224 1.00 83.56 114 ASN A CA 1
ATOM 913 C C . ASN A 1 114 ? 0.351 -8.781 4.789 1.00 83.56 114 ASN A C 1
ATOM 915 O O . ASN A 1 114 ? 0.441 -9.567 3.844 1.00 83.56 114 ASN A O 1
ATOM 919 N N . PRO A 1 115 ? 0.537 -7.456 4.615 1.00 83.25 115 PRO A N 1
ATOM 920 C CA . PRO A 1 115 ? 0.749 -6.839 3.305 1.00 83.25 115 PRO A CA 1
ATOM 921 C C . PRO A 1 115 ? 1.885 -7.433 2.475 1.00 83.25 115 PRO A C 1
ATOM 923 O O . PRO A 1 115 ? 1.714 -7.623 1.270 1.00 83.25 115 PRO A O 1
ATOM 926 N N . THR A 1 116 ? 3.020 -7.735 3.108 1.00 84.44 116 THR A N 1
ATOM 927 C CA . THR A 1 116 ? 4.217 -8.244 2.429 1.00 84.44 116 THR A CA 1
ATOM 928 C C . THR A 1 116 ? 3.987 -9.665 1.931 1.00 84.44 116 THR A C 1
ATOM 930 O O . THR A 1 116 ? 4.235 -9.950 0.764 1.00 84.44 116 THR A O 1
ATOM 933 N N . VAL A 1 117 ? 3.416 -10.531 2.775 1.00 90.00 117 VAL A N 1
ATOM 934 C CA . VAL A 1 117 ? 3.080 -11.917 2.402 1.00 90.00 117 VAL A CA 1
ATOM 935 C C . VAL A 1 117 ? 2.066 -11.938 1.259 1.00 90.00 117 VAL A C 1
ATOM 937 O O . VAL A 1 117 ? 2.208 -12.700 0.304 1.00 90.00 117 VAL A O 1
ATOM 940 N N . ILE A 1 118 ? 1.058 -11.064 1.318 1.00 91.50 118 ILE A N 1
ATOM 941 C CA . ILE A 1 118 ? 0.069 -10.924 0.247 1.00 91.50 118 ILE A CA 1
ATOM 942 C C . ILE A 1 118 ? 0.742 -10.457 -1.052 1.00 91.50 118 ILE A C 1
ATOM 944 O O . ILE A 1 118 ? 0.439 -10.995 -2.115 1.00 91.50 118 ILE A O 1
ATOM 948 N N . ALA A 1 119 ? 1.648 -9.477 -0.995 1.00 90.56 119 ALA A N 1
ATOM 949 C CA . ALA A 1 119 ? 2.355 -8.983 -2.176 1.00 90.56 119 ALA A CA 1
ATOM 950 C C . ALA A 1 119 ? 3.210 -10.079 -2.835 1.00 90.56 119 ALA A C 1
ATOM 952 O O . ALA A 1 119 ? 3.145 -10.253 -4.051 1.00 90.56 119 ALA A O 1
ATOM 953 N N . GLU A 1 120 ? 3.950 -10.855 -2.040 1.00 91.56 120 GLU A N 1
ATOM 954 C CA . GLU A 1 120 ? 4.747 -11.988 -2.523 1.00 91.56 120 GLU A CA 1
ATOM 955 C C . GLU A 1 120 ? 3.873 -13.077 -3.154 1.00 91.56 120 GLU A C 1
ATOM 957 O O . GLU A 1 120 ? 4.169 -13.557 -4.250 1.00 91.56 120 GLU A O 1
ATOM 962 N N . TYR A 1 121 ? 2.760 -13.423 -2.505 1.00 94.56 121 TYR A N 1
ATOM 963 C CA . TYR A 1 121 ? 1.803 -14.388 -3.036 1.00 94.56 121 TYR A CA 1
ATOM 964 C C . TYR A 1 121 ? 1.207 -13.935 -4.373 1.00 94.56 121 TYR A C 1
ATOM 966 O O . TYR A 1 121 ? 1.134 -14.730 -5.313 1.00 94.56 121 TYR A O 1
ATOM 974 N N . LEU A 1 122 ? 0.784 -12.670 -4.475 1.00 93.56 122 LEU A N 1
ATOM 975 C CA . LEU A 1 122 ? 0.204 -12.127 -5.704 1.00 93.56 122 LEU A CA 1
ATOM 976 C C . LEU A 1 122 ? 1.231 -12.083 -6.838 1.00 93.56 122 LEU A C 1
ATOM 978 O O . LEU A 1 122 ? 0.870 -12.336 -7.983 1.00 93.56 122 LEU A O 1
ATOM 982 N N . GLU A 1 123 ? 2.498 -11.800 -6.535 1.00 92.50 123 GLU A N 1
ATOM 983 C CA . GLU A 1 123 ? 3.576 -11.832 -7.524 1.00 92.50 123 GLU A CA 1
ATOM 984 C C . GLU A 1 123 ? 3.843 -13.252 -8.039 1.00 92.50 123 GLU A C 1
ATOM 986 O O . GLU A 1 123 ? 3.966 -13.455 -9.246 1.00 92.50 123 GLU A O 1
ATOM 991 N N . ALA A 1 124 ? 3.886 -14.242 -7.143 1.00 92.88 124 ALA A N 1
ATOM 992 C CA . ALA A 1 124 ? 4.124 -15.637 -7.510 1.00 92.88 124 ALA A CA 1
ATOM 993 C C . ALA A 1 124 ? 2.932 -16.271 -8.250 1.00 92.88 124 ALA A C 1
ATOM 995 O O . ALA A 1 124 ? 3.114 -17.047 -9.186 1.00 92.88 124 ALA A O 1
ATOM 996 N N . THR A 1 125 ? 1.707 -15.945 -7.834 1.00 93.94 125 THR A N 1
ATOM 997 C CA . THR A 1 125 ? 0.475 -16.556 -8.361 1.00 93.94 125 THR A CA 1
ATOM 998 C C . THR A 1 125 ? 0.012 -15.893 -9.658 1.00 93.94 125 THR A C 1
ATOM 1000 O O . THR A 1 125 ? -0.509 -16.568 -10.547 1.00 93.94 125 THR A O 1
ATOM 1003 N N . TYR A 1 126 ? 0.223 -14.579 -9.789 1.00 92.50 126 TYR A N 1
ATOM 1004 C CA . TYR A 1 126 ? -0.204 -13.772 -10.931 1.00 92.50 126 TYR A CA 1
ATOM 1005 C C . TYR A 1 126 ? 1.003 -13.020 -11.528 1.00 92.50 126 TYR A C 1
ATOM 1007 O O . TYR A 1 126 ? 1.195 -11.826 -11.263 1.00 92.50 126 TYR A O 1
ATOM 1015 N N . PRO A 1 127 ? 1.823 -13.697 -12.358 1.00 90.50 127 PRO A N 1
ATOM 1016 C CA . PRO A 1 127 ? 3.112 -13.172 -12.822 1.00 90.50 127 PRO A CA 1
ATOM 1017 C C . PRO A 1 127 ? 2.993 -12.042 -13.857 1.00 90.50 127 PRO A C 1
ATOM 1019 O O . PRO A 1 127 ? 3.976 -11.370 -14.159 1.00 90.50 127 PRO A O 1
ATOM 1022 N N . ALA A 1 128 ? 1.803 -11.807 -14.420 1.00 89.88 128 ALA A N 1
ATOM 1023 C CA . ALA A 1 128 ? 1.583 -10.668 -15.303 1.00 89.88 128 ALA A CA 1
ATOM 1024 C C . ALA A 1 128 ? 1.749 -9.351 -14.527 1.00 89.88 128 ALA A C 1
ATOM 1026 O O . ALA A 1 128 ? 1.239 -9.222 -13.412 1.00 89.88 128 ALA A O 1
ATOM 1027 N N . ARG A 1 129 ? 2.415 -8.366 -15.149 1.00 88.25 129 ARG A N 1
ATOM 1028 C CA . ARG A 1 129 ? 2.694 -7.043 -14.559 1.00 88.25 129 ARG A CA 1
ATOM 1029 C C . ARG A 1 129 ? 3.459 -7.181 -13.229 1.00 88.25 129 ARG A C 1
ATOM 1031 O O . ARG A 1 129 ? 2.856 -7.045 -12.158 1.00 88.25 129 ARG A O 1
ATOM 1038 N N . PRO A 1 130 ? 4.747 -7.563 -13.278 1.00 91.12 130 PRO A N 1
ATOM 1039 C CA . PRO A 1 130 ? 5.538 -7.789 -12.075 1.00 91.12 130 PRO A CA 1
ATOM 1040 C C . PRO A 1 130 ? 5.681 -6.490 -11.283 1.00 91.12 130 PRO A C 1
ATOM 1042 O O . PRO A 1 130 ? 5.983 -5.447 -11.853 1.00 91.12 130 PRO A O 1
ATOM 1045 N N . VAL A 1 131 ? 5.465 -6.556 -9.970 1.00 90.25 131 VAL A N 1
ATOM 1046 C CA . VAL A 1 131 ? 5.664 -5.402 -9.067 1.00 90.25 131 VAL A CA 1
ATOM 1047 C C . VAL A 1 131 ? 7.062 -5.412 -8.450 1.00 90.25 131 VAL A C 1
ATOM 1049 O O . VAL A 1 131 ? 7.530 -4.414 -7.897 1.00 90.25 131 VAL A O 1
ATOM 1052 N N . PHE A 1 132 ? 7.757 -6.544 -8.580 1.00 91.88 132 PHE A N 1
ATOM 1053 C CA . PHE A 1 132 ? 9.140 -6.706 -8.180 1.00 91.88 132 PHE A CA 1
ATOM 1054 C C . PHE A 1 132 ? 9.993 -7.113 -9.386 1.00 91.88 132 PHE A C 1
ATOM 1056 O O . PHE A 1 132 ? 10.218 -8.316 -9.586 1.00 91.88 132 PHE A O 1
ATOM 1063 N N . PRO A 1 133 ? 10.518 -6.140 -10.157 1.00 89.75 133 PRO A N 1
ATOM 1064 C CA . PRO A 1 133 ? 11.463 -6.412 -11.235 1.00 89.75 133 PRO A CA 1
ATOM 1065 C C . PRO A 1 133 ? 12.639 -7.283 -10.780 1.00 89.75 133 PRO A C 1
ATOM 1067 O O . PRO A 1 133 ? 13.011 -7.298 -9.597 1.00 89.75 133 PRO A O 1
ATOM 1070 N N . GLU A 1 134 ? 13.229 -8.023 -11.714 1.00 90.06 134 GLU A N 1
ATOM 1071 C CA . GLU A 1 134 ? 14.334 -8.936 -11.422 1.00 90.06 134 GLU A CA 1
ATOM 1072 C C . GLU A 1 134 ? 15.499 -8.200 -10.739 1.00 90.06 134 GLU A C 1
ATOM 1074 O O . GLU A 1 134 ? 15.822 -7.062 -11.067 1.00 90.06 134 GLU A O 1
ATOM 1079 N N . GLY A 1 135 ? 16.078 -8.815 -9.703 1.00 90.50 135 GLY A N 1
ATOM 1080 C CA . GLY A 1 135 ? 17.160 -8.217 -8.911 1.00 90.50 135 GLY A CA 1
ATOM 1081 C C . GLY A 1 135 ? 16.756 -7.065 -7.973 1.00 90.50 135 GLY A C 1
ATOM 1082 O O . GLY A 1 135 ? 17.560 -6.663 -7.138 1.00 90.50 135 GLY A O 1
ATOM 1083 N N . SER A 1 136 ? 15.519 -6.557 -8.024 1.00 91.56 136 SER A N 1
ATOM 1084 C CA . SER A 1 136 ? 15.127 -5.358 -7.255 1.00 91.56 136 SER A CA 1
ATOM 1085 C C . SER A 1 136 ? 14.685 -5.620 -5.808 1.00 91.56 136 SER A C 1
ATOM 1087 O O . SER A 1 136 ? 14.603 -4.683 -5.017 1.00 91.56 136 SER A O 1
ATOM 1089 N N . ARG A 1 137 ? 14.414 -6.878 -5.426 1.00 90.81 137 ARG A N 1
ATOM 1090 C CA . ARG A 1 137 ? 13.778 -7.225 -4.134 1.00 90.81 137 ARG A CA 1
ATOM 1091 C C . ARG A 1 137 ? 14.515 -6.667 -2.924 1.00 90.81 137 ARG A C 1
ATOM 1093 O O . ARG A 1 137 ? 13.885 -6.067 -2.066 1.00 90.81 137 ARG A O 1
ATOM 1100 N N . ALA A 1 138 ? 15.836 -6.824 -2.867 1.00 92.00 138 ALA A N 1
ATOM 1101 C CA . ALA A 1 138 ? 16.623 -6.341 -1.734 1.00 92.00 138 ALA A CA 1
ATOM 1102 C C . ALA A 1 138 ? 16.543 -4.810 -1.586 1.00 92.00 138 ALA A C 1
ATOM 1104 O O . ALA A 1 138 ? 16.336 -4.304 -0.484 1.00 92.00 138 ALA A O 1
ATOM 1105 N N . LEU A 1 139 ? 16.649 -4.082 -2.703 1.00 92.56 139 LEU A N 1
ATOM 1106 C CA . LEU A 1 139 ? 16.572 -2.621 -2.723 1.00 92.56 139 LEU A CA 1
ATOM 1107 C C . LEU A 1 139 ? 15.167 -2.127 -2.370 1.00 92.56 139 LEU A C 1
ATOM 1109 O O . LEU A 1 139 ? 15.027 -1.213 -1.561 1.00 92.56 139 LEU A O 1
ATOM 1113 N N . GLN A 1 140 ? 14.126 -2.763 -2.912 1.00 92.06 140 GLN A N 1
ATOM 1114 C CA . GLN A 1 140 ? 12.745 -2.421 -2.580 1.00 92.06 140 GLN A CA 1
ATOM 1115 C C . GLN A 1 140 ? 12.421 -2.719 -1.112 1.00 92.06 140 GLN A C 1
ATOM 1117 O O . GLN A 1 140 ? 11.784 -1.898 -0.462 1.00 92.06 140 GLN A O 1
ATOM 1122 N N . SER A 1 141 ? 12.909 -3.827 -0.546 1.00 89.56 141 SER A N 1
ATOM 1123 C CA . SER A 1 141 ? 12.753 -4.121 0.886 1.00 89.56 141 SER A CA 1
ATOM 1124 C C . SER A 1 141 ? 13.420 -3.064 1.768 1.00 89.56 141 SER A C 1
ATOM 1126 O O . SER A 1 141 ? 12.828 -2.633 2.756 1.00 89.56 141 SER A O 1
ATOM 1128 N N . LEU A 1 142 ? 14.620 -2.599 1.400 1.00 91.88 142 LEU A N 1
ATOM 1129 C CA . LEU A 1 142 ? 15.292 -1.507 2.109 1.00 91.88 142 LEU A CA 1
ATOM 1130 C C . LEU A 1 142 ? 14.506 -0.193 2.000 1.00 91.88 142 LEU A C 1
ATOM 1132 O O . LEU A 1 142 ? 14.349 0.516 2.993 1.00 91.88 142 LEU A O 1
ATOM 1136 N N . PHE A 1 143 ? 13.977 0.115 0.815 1.00 90.88 143 PHE A N 1
ATOM 1137 C CA . PHE A 1 143 ? 13.146 1.297 0.600 1.00 90.88 143 PHE A CA 1
ATOM 1138 C C . PHE A 1 143 ? 11.871 1.248 1.449 1.00 90.88 143 PHE A C 1
ATOM 1140 O O . PHE A 1 143 ? 11.558 2.206 2.148 1.00 90.88 143 PHE A O 1
ATOM 1147 N N . VAL A 1 144 ? 11.165 0.115 1.462 1.00 86.06 144 VAL A N 1
ATOM 1148 C CA . VAL A 1 144 ? 9.962 -0.095 2.285 1.00 86.06 144 VAL A CA 1
ATOM 1149 C C . VAL A 1 144 ? 10.284 0.049 3.769 1.00 86.06 144 VAL A C 1
ATOM 1151 O O . VAL A 1 144 ? 9.526 0.695 4.492 1.00 86.06 144 VAL A O 1
ATOM 1154 N N . HIS A 1 145 ? 11.421 -0.486 4.220 1.00 87.69 145 HIS A N 1
ATOM 1155 C CA . HIS A 1 145 ? 11.885 -0.288 5.589 1.00 87.69 145 HIS A CA 1
ATOM 1156 C C . HIS A 1 145 ? 12.111 1.199 5.896 1.00 87.69 145 HIS A C 1
ATOM 1158 O O . HIS A 1 145 ? 11.642 1.679 6.923 1.00 87.69 145 HIS A O 1
ATOM 1164 N N . TYR A 1 146 ? 12.736 1.960 4.992 1.00 89.94 146 TYR A N 1
ATOM 1165 C CA . TYR A 1 146 ? 12.885 3.410 5.150 1.00 89.94 146 TYR A CA 1
ATOM 1166 C C . TYR A 1 146 ? 11.534 4.146 5.184 1.00 89.94 146 TYR A C 1
ATOM 1168 O O . TYR A 1 146 ? 11.345 5.027 6.023 1.00 89.94 146 TYR A O 1
ATOM 1176 N N . ILE A 1 147 ? 10.565 3.770 4.344 1.00 85.12 147 ILE A N 1
ATOM 1177 C CA . ILE A 1 147 ? 9.216 4.349 4.398 1.00 85.12 147 ILE A CA 1
ATOM 1178 C C . ILE A 1 147 ? 8.569 4.084 5.766 1.00 85.12 147 ILE A C 1
ATOM 1180 O O . ILE A 1 147 ? 8.027 4.997 6.382 1.00 85.12 147 ILE A O 1
ATOM 1184 N N . GLN A 1 148 ? 8.665 2.865 6.290 1.00 77.69 148 GLN A N 1
ATOM 1185 C CA . GLN A 1 148 ? 8.077 2.513 7.587 1.00 77.69 148 GLN A CA 1
ATOM 1186 C C . GLN A 1 148 ? 8.786 3.194 8.765 1.00 77.69 148 GLN A C 1
ATOM 1188 O O . GLN A 1 148 ? 8.134 3.730 9.662 1.00 77.69 148 GLN A O 1
ATOM 1193 N N . ASP A 1 149 ? 10.116 3.203 8.763 1.00 79.56 149 ASP A N 1
ATOM 1194 C CA . ASP A 1 149 ? 10.896 3.631 9.920 1.00 79.56 149 ASP A CA 1
ATOM 1195 C C . ASP A 1 149 ? 11.329 5.092 9.863 1.00 79.56 149 ASP A C 1
ATOM 1197 O O . ASP A 1 149 ? 11.283 5.779 10.881 1.00 79.56 149 ASP A O 1
ATOM 1201 N N . GLY A 1 150 ? 11.744 5.576 8.698 1.00 79.75 150 GLY A N 1
ATOM 1202 C CA . GLY A 1 150 ? 12.173 6.957 8.501 1.00 79.75 150 GLY A CA 1
ATOM 1203 C C . GLY A 1 150 ? 11.002 7.898 8.245 1.00 79.75 150 GLY A C 1
ATOM 1204 O O . GLY A 1 150 ? 10.940 8.971 8.836 1.00 79.75 150 GLY A O 1
ATOM 1205 N N . PHE A 1 151 ? 10.055 7.490 7.397 1.00 80.00 151 PHE A N 1
ATOM 1206 C CA . PHE A 1 151 ? 9.016 8.389 6.887 1.00 80.00 151 PHE A CA 1
ATOM 1207 C C . PHE A 1 151 ? 7.703 8.345 7.689 1.00 80.00 151 PHE A C 1
ATOM 1209 O O . PHE A 1 151 ? 7.139 9.391 8.005 1.00 80.00 151 PHE A O 1
ATOM 1216 N N . VAL A 1 152 ? 7.220 7.159 8.079 1.00 74.81 152 VAL A N 1
ATOM 1217 C CA . VAL A 1 152 ? 5.962 7.020 8.841 1.00 74.81 152 VAL A CA 1
ATOM 1218 C C . VAL A 1 152 ? 6.129 7.416 10.309 1.00 74.81 152 VAL A C 1
ATOM 1220 O O . VAL A 1 152 ? 5.239 8.064 10.857 1.00 74.81 152 VAL A O 1
ATOM 1223 N N . LYS A 1 153 ? 7.246 7.078 10.971 1.00 74.56 153 LYS A N 1
ATOM 1224 C CA . LYS A 1 153 ? 7.420 7.367 12.412 1.00 74.56 153 LYS A CA 1
ATOM 1225 C C . LYS A 1 153 ? 7.229 8.855 12.768 1.00 74.56 153 LYS A C 1
ATOM 1227 O O . LYS A 1 153 ? 6.494 9.111 13.722 1.00 74.56 153 LYS A O 1
ATOM 1232 N N . PRO A 1 154 ? 7.783 9.835 12.023 1.00 74.25 154 PRO A N 1
ATOM 1233 C CA . PRO A 1 154 ? 7.531 11.260 12.271 1.00 74.25 154 PRO A CA 1
ATOM 1234 C C . PRO A 1 154 ? 6.083 11.700 12.018 1.00 74.25 154 PRO A C 1
ATOM 1236 O O . PRO A 1 154 ? 5.639 12.691 12.593 1.00 74.25 154 PRO A O 1
ATOM 1239 N N . LEU A 1 155 ? 5.333 10.970 11.184 1.00 70.62 155 LEU A N 1
ATOM 1240 C CA . LEU A 1 155 ? 3.922 11.249 10.906 1.00 70.62 155 LEU A CA 1
ATOM 1241 C C . LEU A 1 155 ? 2.995 10.759 12.024 1.00 70.62 155 LEU A C 1
ATOM 1243 O O . LEU A 1 155 ? 1.936 11.350 12.232 1.00 70.62 155 LEU A O 1
ATOM 1247 N N . LEU A 1 156 ? 3.367 9.706 12.763 1.00 67.12 156 LEU A N 1
ATOM 1248 C CA . LEU A 1 156 ? 2.497 9.095 13.780 1.00 67.12 156 LEU A CA 1
ATOM 1249 C C . LEU A 1 156 ? 1.985 10.084 14.848 1.00 67.12 156 LEU A C 1
ATOM 1251 O O . LEU A 1 156 ? 0.779 10.067 15.101 1.00 67.12 156 LEU A O 1
ATOM 1255 N N . PRO A 1 157 ? 2.805 10.980 15.441 1.00 66.81 157 PRO A N 1
ATOM 1256 C CA . PRO A 1 157 ? 2.323 11.954 16.425 1.00 66.81 157 PRO A CA 1
ATOM 1257 C C . PRO A 1 157 ? 1.259 12.915 15.880 1.00 66.81 157 PRO A C 1
ATOM 1259 O O . PRO A 1 157 ? 0.463 13.444 16.649 1.00 66.81 157 PRO A O 1
ATOM 1262 N N . ILE A 1 158 ? 1.234 13.129 14.562 1.00 70.44 158 ILE A N 1
ATOM 1263 C CA . ILE A 1 158 ? 0.286 14.015 13.880 1.00 70.44 158 ILE A CA 1
ATOM 1264 C C . ILE A 1 158 ? -0.957 13.224 13.450 1.00 70.44 158 ILE A C 1
ATOM 1266 O O . ILE A 1 158 ? -2.087 13.619 13.739 1.00 70.44 158 ILE A O 1
ATOM 1270 N N . LEU A 1 159 ? -0.766 12.089 12.772 1.00 66.38 159 LEU A N 1
ATOM 1271 C CA . LEU A 1 159 ? -1.852 11.311 12.173 1.00 66.38 159 LEU A CA 1
ATOM 1272 C C . LEU A 1 159 ? -2.678 10.541 13.205 1.00 66.38 159 LEU A C 1
ATOM 1274 O O . LEU A 1 159 ? -3.893 10.435 13.035 1.00 66.38 159 LEU A O 1
ATOM 1278 N N . VAL A 1 160 ? -2.065 10.010 14.269 1.00 64.38 160 VAL A N 1
ATOM 1279 C CA . VAL A 1 160 ? -2.779 9.188 15.262 1.00 64.38 160 VAL A CA 1
ATOM 1280 C C . VAL A 1 160 ? -3.872 9.990 15.982 1.00 64.38 160 VAL A C 1
ATOM 1282 O O . VAL A 1 160 ? -5.017 9.530 15.976 1.00 64.38 160 VAL A O 1
ATOM 1285 N N . PRO A 1 161 ? -3.613 11.195 16.531 1.00 61.59 161 PRO A N 1
ATOM 1286 C CA . PRO A 1 161 ? -4.660 11.985 17.182 1.00 61.59 161 PRO A CA 1
ATOM 1287 C C . PRO A 1 161 ? -5.767 12.422 16.215 1.00 61.59 161 PRO A C 1
ATOM 1289 O O . PRO A 1 161 ? -6.947 12.342 16.559 1.00 61.59 161 PRO A O 1
ATOM 1292 N N . LEU A 1 162 ? -5.405 12.823 14.989 1.00 64.44 162 LEU A N 1
ATOM 1293 C CA . LEU A 1 162 ? -6.368 13.220 13.955 1.00 64.44 162 LEU A CA 1
ATOM 1294 C C . LEU A 1 162 ? -7.267 12.057 13.524 1.00 64.44 162 LEU A C 1
ATOM 1296 O O . LEU A 1 162 ? -8.471 12.235 13.346 1.00 64.44 162 LEU A O 1
ATOM 1300 N N . THR A 1 163 ? -6.690 10.863 13.378 1.00 61.50 163 THR A N 1
ATOM 1301 C CA . THR A 1 163 ? -7.434 9.651 13.020 1.00 61.50 163 THR A CA 1
ATOM 1302 C C . THR A 1 163 ? -8.354 9.247 14.162 1.00 61.50 163 THR A C 1
ATOM 1304 O O . THR A 1 163 ? -9.540 9.032 13.934 1.00 61.50 163 THR A O 1
ATOM 1307 N N . HIS A 1 164 ? -7.851 9.227 15.401 1.00 60.53 164 HIS A N 1
ATOM 1308 C CA . HIS A 1 164 ? -8.639 8.854 16.573 1.00 60.53 164 HIS A CA 1
ATOM 1309 C C . HIS A 1 164 ? -9.902 9.713 16.723 1.00 60.53 164 HIS A C 1
ATOM 1311 O O . HIS A 1 164 ? -10.979 9.173 16.947 1.00 60.53 164 HIS A O 1
ATOM 1317 N N . GLN A 1 165 ? -9.807 11.033 16.537 1.00 63.41 165 GLN A N 1
ATOM 1318 C CA . GLN A 1 165 ? -10.962 11.940 16.632 1.00 63.41 165 GLN A CA 1
ATOM 1319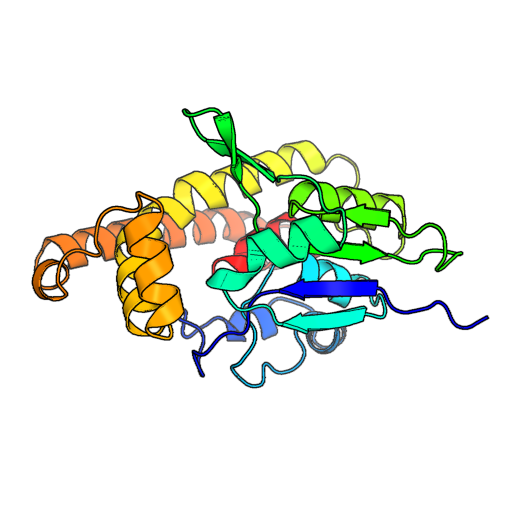 C C . GLN A 1 165 ? -12.053 11.673 15.585 1.00 63.41 165 GLN A C 1
ATOM 1321 O O . GLN A 1 165 ? -13.210 12.024 15.800 1.00 63.41 165 GLN A O 1
ATOM 1326 N N . ARG A 1 166 ? -11.693 11.076 14.444 1.00 63.25 166 ARG A N 1
ATOM 1327 C CA . ARG A 1 166 ? -12.612 10.820 13.325 1.00 63.25 166 ARG A CA 1
ATOM 1328 C C . ARG A 1 166 ? -13.198 9.411 13.323 1.00 63.25 166 ARG A C 1
ATOM 1330 O O . ARG A 1 166 ? -14.067 9.121 12.499 1.00 63.25 166 ARG A O 1
ATOM 1337 N N . LEU A 1 167 ? -12.727 8.534 14.208 1.00 62.00 167 LEU A N 1
ATOM 1338 C CA . LEU A 1 167 ? -13.265 7.184 14.338 1.00 62.00 167 LEU A CA 1
ATOM 1339 C C . LEU A 1 167 ? -14.616 7.200 15.068 1.00 62.00 167 LEU A C 1
ATOM 1341 O O . LEU A 1 167 ? -14.805 8.013 15.973 1.00 62.00 167 LEU A O 1
ATOM 1345 N N . PRO A 1 168 ? -15.539 6.275 14.753 1.00 66.75 168 PRO A N 1
ATOM 1346 C CA . PRO A 1 168 ? -16.723 6.041 15.577 1.00 66.75 168 PRO A CA 1
ATOM 1347 C C . PRO A 1 168 ? -16.344 5.718 17.032 1.00 66.75 168 PRO A C 1
ATOM 1349 O O . PRO A 1 168 ? -15.315 5.084 17.277 1.00 66.75 168 PRO A O 1
ATOM 1352 N N . GLU A 1 169 ? -17.189 6.084 18.002 1.00 67.12 169 GLU A N 1
ATOM 1353 C CA . GLU A 1 169 ? -16.913 5.929 19.446 1.00 67.12 169 GLU A CA 1
ATOM 1354 C C . GLU A 1 169 ? -16.481 4.506 19.838 1.00 67.12 169 GLU A C 1
ATOM 1356 O O . GLU A 1 169 ? -15.541 4.312 20.612 1.00 67.12 169 GLU A O 1
ATOM 1361 N N . ARG A 1 170 ? -17.120 3.488 19.246 1.00 66.56 170 ARG A N 1
ATOM 1362 C CA . ARG A 1 170 ? -16.787 2.073 19.480 1.00 66.56 170 ARG A CA 1
ATOM 1363 C C . ARG A 1 170 ? -15.351 1.735 19.057 1.00 66.56 170 ARG A C 1
ATOM 1365 O O . ARG A 1 170 ? -14.677 0.961 19.737 1.00 66.56 170 ARG A O 1
ATOM 1372 N N . SER A 1 171 ? -14.880 2.336 17.969 1.00 62.66 171 SER A N 1
ATOM 1373 C CA . SER A 1 171 ? -13.524 2.161 17.443 1.00 62.66 171 SER A CA 1
ATOM 1374 C C . SER A 1 171 ? -12.503 2.964 18.257 1.00 62.66 171 SER A C 1
ATOM 1376 O O . SER A 1 171 ? -11.427 2.447 18.543 1.00 62.66 171 SER A O 1
ATOM 1378 N N . GLN A 1 172 ? -12.856 4.162 18.738 1.00 62.19 172 GLN A N 1
ATOM 1379 C CA . GLN A 1 172 ? -12.019 4.935 19.672 1.00 62.19 172 GLN A CA 1
ATOM 1380 C C . GLN A 1 172 ? -11.748 4.162 20.972 1.00 62.19 172 GLN A C 1
ATOM 1382 O O . GLN A 1 172 ? -10.598 3.983 21.376 1.00 62.19 172 GLN A O 1
ATOM 1387 N N . ALA A 1 173 ? -12.798 3.605 21.586 1.00 61.69 173 ALA A N 1
ATOM 1388 C CA . ALA A 1 173 ? -12.681 2.826 22.819 1.00 61.69 173 ALA A CA 1
ATOM 1389 C C . ALA A 1 173 ? -11.779 1.584 22.666 1.00 61.69 173 ALA A C 1
ATOM 1391 O O . ALA A 1 173 ? -11.146 1.149 23.632 1.00 61.69 173 ALA A O 1
ATOM 1392 N N . HIS A 1 174 ? -11.700 1.014 21.459 1.00 57.09 174 HIS A N 1
ATOM 1393 C CA . HIS A 1 174 ? -10.807 -0.100 21.147 1.00 57.09 174 HIS A CA 1
ATOM 1394 C C . HIS A 1 174 ? -9.328 0.332 21.115 1.00 57.09 174 HIS A C 1
ATOM 1396 O O . HIS A 1 174 ? -8.479 -0.371 21.665 1.00 57.09 174 HIS A O 1
ATOM 1402 N N . PHE A 1 175 ? -9.017 1.509 20.556 1.00 53.91 175 PHE A N 1
ATOM 1403 C CA . PHE A 1 175 ? -7.660 2.074 20.565 1.00 53.91 175 PHE A CA 1
ATOM 1404 C C . PHE A 1 175 ? -7.154 2.330 21.991 1.00 53.91 175 PHE A C 1
ATOM 1406 O O . PHE A 1 175 ? -6.027 1.954 22.312 1.00 53.91 175 PHE A O 1
ATOM 1413 N N . SER A 1 176 ? -8.001 2.872 22.875 1.00 50.31 176 SER A N 1
ATOM 1414 C CA . SER A 1 176 ? -7.632 3.121 24.278 1.00 50.31 176 SER A CA 1
ATOM 1415 C C . SER A 1 176 ? -7.395 1.834 25.084 1.00 50.31 176 SER A C 1
ATOM 1417 O O . SER A 1 176 ? -6.582 1.825 26.003 1.00 50.31 176 SER A O 1
ATOM 1419 N N . ARG A 1 177 ? -8.075 0.726 24.748 1.00 47.62 177 ARG A N 1
ATOM 1420 C CA . ARG A 1 177 ? -7.892 -0.585 25.411 1.00 47.62 177 ARG A CA 1
ATOM 1421 C C . ARG A 1 177 ? -6.704 -1.386 24.878 1.00 47.62 177 ARG A C 1
ATOM 1423 O O . ARG A 1 177 ? -6.227 -2.288 25.560 1.00 47.62 177 ARG A O 1
ATOM 1430 N N . GLY A 1 178 ? -6.237 -1.090 23.666 1.00 47.25 178 GLY A N 1
ATOM 1431 C CA . GLY A 1 178 ? -5.147 -1.807 22.999 1.00 47.25 178 GLY A CA 1
ATOM 1432 C C . GLY A 1 178 ? -3.742 -1.494 23.522 1.00 47.25 178 GLY A C 1
ATOM 1433 O O . GLY A 1 178 ? -2.789 -2.089 23.027 1.00 47.25 178 GLY A O 1
ATOM 1434 N N . GLY A 1 179 ? -3.603 -0.586 24.495 1.00 40.03 179 GLY A N 1
ATOM 1435 C CA . GLY A 1 179 ? -2.306 -0.142 25.013 1.00 40.03 179 GLY A CA 1
ATOM 1436 C C . GLY A 1 179 ? -1.618 0.918 24.147 1.00 40.03 179 GLY A C 1
ATOM 1437 O O . GLY A 1 179 ? -0.462 1.244 24.403 1.00 40.03 179 GLY A O 1
ATOM 1438 N N . ALA A 1 180 ? -2.308 1.471 23.141 1.00 42.56 180 ALA A N 1
ATOM 1439 C CA . ALA A 1 180 ? -1.846 2.692 22.493 1.00 42.56 180 ALA A CA 1
ATOM 1440 C C . ALA A 1 180 ? -1.874 3.824 23.537 1.00 42.56 180 ALA A C 1
ATOM 1442 O O . ALA A 1 180 ? -2.844 3.894 24.302 1.00 42.56 180 ALA A O 1
ATOM 1443 N N . PRO A 1 181 ? -0.843 4.689 23.614 1.00 41.12 181 PRO A N 1
ATOM 1444 C CA . PRO A 1 181 ? -0.897 5.849 24.495 1.00 41.12 181 PRO A CA 1
ATOM 1445 C C . PRO A 1 181 ? -2.197 6.601 24.212 1.00 41.12 181 PRO A C 1
ATOM 1447 O O . PRO A 1 181 ? -2.566 6.762 23.044 1.00 41.12 181 PRO A O 1
ATOM 1450 N N . SER A 1 182 ? -2.920 7.006 25.266 1.00 43.41 182 SER A N 1
ATOM 1451 C CA . SER A 1 182 ? -4.118 7.831 25.094 1.00 43.41 182 SER A CA 1
ATOM 1452 C C . SER A 1 182 ? -3.748 8.967 24.145 1.00 43.41 182 SER A C 1
ATOM 1454 O O . SER A 1 182 ? -2.694 9.571 24.387 1.00 43.41 182 SER A O 1
ATOM 1456 N N . PRO A 1 183 ? -4.535 9.251 23.091 1.00 47.72 183 PRO A N 1
ATOM 1457 C CA . PRO A 1 183 ? -4.256 10.405 22.261 1.00 47.72 183 PRO A CA 1
ATOM 1458 C C . PRO A 1 183 ? -4.168 11.573 23.223 1.00 47.72 183 PRO A C 1
ATOM 1460 O O . PRO A 1 183 ? -5.119 11.847 23.959 1.00 47.72 183 PRO A O 1
ATOM 1463 N N . THR A 1 184 ? -2.979 12.161 23.315 1.00 44.47 184 THR A N 1
ATOM 1464 C CA . THR A 1 184 ? -2.781 13.358 24.106 1.00 44.47 184 THR A CA 1
ATOM 1465 C C . THR A 1 184 ? -3.880 14.320 23.691 1.00 44.47 184 THR A C 1
ATOM 1467 O O . THR A 1 184 ? -4.188 14.458 22.503 1.00 44.47 184 THR A O 1
ATOM 1470 N N . SER A 1 185 ? -4.552 14.891 24.688 1.00 41.66 185 SER A N 1
ATOM 1471 C CA . SER A 1 185 ? -5.633 15.846 24.493 1.00 41.66 185 SER A CA 1
ATOM 1472 C C . SER A 1 185 ? -5.256 16.833 23.376 1.00 41.66 185 SER A C 1
ATOM 1474 O O . SER A 1 185 ? -4.085 17.210 23.301 1.00 41.66 185 SER A O 1
ATOM 1476 N N . PRO A 1 186 ? -6.198 17.275 22.521 1.00 42.66 186 PRO A N 1
ATOM 1477 C CA . PRO A 1 186 ? -5.921 18.112 21.341 1.00 42.66 186 PRO A CA 1
ATOM 1478 C C . PRO A 1 186 ? -5.032 19.335 21.624 1.00 42.66 186 PRO A C 1
ATOM 1480 O O . PRO A 1 186 ? -4.320 19.821 20.751 1.00 42.66 186 PRO A O 1
ATOM 1483 N N . THR A 1 187 ? -5.034 19.800 22.870 1.00 41.78 187 THR A N 1
ATOM 1484 C CA . THR A 1 187 ? -4.185 20.857 23.414 1.00 41.78 187 THR A CA 1
ATOM 1485 C C . THR A 1 187 ? -2.676 20.576 23.359 1.00 41.78 187 THR A C 1
ATOM 1487 O O . THR A 1 187 ? -1.906 21.521 23.471 1.00 41.78 187 THR A O 1
ATOM 1490 N N . ALA A 1 188 ? -2.230 19.330 23.167 1.00 45.28 188 ALA A N 1
ATOM 1491 C CA . ALA A 1 188 ? -0.810 18.971 23.067 1.00 45.28 188 ALA A CA 1
ATOM 1492 C C . ALA A 1 188 ? -0.212 19.169 21.659 1.00 45.28 188 ALA A C 1
ATOM 1494 O O . ALA A 1 188 ? 1.006 19.204 21.512 1.00 45.28 188 ALA A O 1
ATOM 1495 N N . LEU A 1 189 ? -1.048 19.315 20.622 1.00 50.69 189 LEU A N 1
ATOM 1496 C CA . LEU A 1 189 ? -0.611 19.589 19.242 1.00 50.69 189 LEU A CA 1
ATOM 1497 C C . LEU A 1 189 ? -0.660 21.083 18.880 1.00 50.69 189 LEU A C 1
ATOM 1499 O O . LEU A 1 189 ? -0.464 21.447 17.720 1.00 50.69 189 LEU A O 1
ATOM 1503 N N . ALA A 1 190 ? -0.913 21.956 19.854 1.00 55.69 190 ALA A N 1
ATOM 1504 C CA . ALA A 1 190 ? -0.815 23.398 19.683 1.00 55.69 190 ALA A CA 1
ATOM 1505 C C . ALA A 1 190 ? 0.502 23.890 20.298 1.00 55.69 190 ALA A C 1
ATOM 1507 O O . ALA A 1 190 ? 0.746 23.705 21.488 1.00 55.69 190 ALA A O 1
ATOM 1508 N N . GLY A 1 191 ? 1.352 24.515 19.479 1.00 60.06 191 GLY A N 1
ATOM 1509 C CA . GLY A 1 191 ? 2.615 25.110 19.916 1.00 60.06 191 GLY A CA 1
ATOM 1510 C C . GLY A 1 191 ? 3.870 24.469 19.302 1.00 60.06 191 GLY A C 1
ATOM 1511 O O . GLY A 1 191 ? 3.771 23.696 18.346 1.00 60.06 191 GLY A O 1
ATOM 1512 N N . PRO A 1 192 ? 5.062 24.769 19.852 1.00 63.22 192 PRO A N 1
ATOM 1513 C CA . PRO A 1 192 ? 6.361 24.467 19.235 1.00 63.22 192 PRO A CA 1
ATOM 1514 C C . PRO A 1 192 ? 6.592 22.985 18.905 1.00 63.22 192 PRO A C 1
ATOM 1516 O O . PRO A 1 192 ? 7.301 22.658 17.957 1.00 63.22 192 PRO A O 1
ATOM 1519 N N . GLN A 1 193 ? 5.976 22.075 19.663 1.00 67.81 193 GLN A N 1
ATOM 1520 C CA . GLN A 1 193 ? 6.112 20.629 19.470 1.00 67.81 193 GLN A CA 1
ATOM 1521 C C . GLN A 1 193 ? 5.442 20.139 18.173 1.00 67.81 193 GLN A C 1
ATOM 1523 O O . GLN A 1 193 ? 5.941 19.224 17.521 1.00 67.81 193 GLN A O 1
ATOM 1528 N N . SER A 1 194 ? 4.344 20.780 17.764 1.00 70.12 194 SER A N 1
ATOM 1529 C CA . SER A 1 194 ? 3.657 20.494 16.499 1.00 70.12 194 SER A CA 1
ATOM 1530 C C . SER A 1 194 ? 4.469 20.989 15.306 1.00 70.12 194 SER A C 1
ATOM 1532 O O . SER A 1 194 ? 4.660 20.261 14.335 1.00 70.12 194 SER A O 1
ATOM 1534 N N . GLU A 1 195 ? 5.042 22.191 15.411 1.00 79.06 195 GLU A N 1
ATOM 1535 C CA . GLU A 1 195 ? 5.940 22.739 14.388 1.00 79.06 195 GLU A CA 1
ATOM 1536 C C . GLU A 1 195 ? 7.199 21.884 14.216 1.00 79.06 195 GLU A C 1
ATOM 1538 O O . GLU A 1 195 ? 7.617 21.624 13.090 1.00 79.06 195 GLU A O 1
ATOM 1543 N N . GLN A 1 196 ? 7.781 21.387 15.312 1.00 79.88 196 GLN A N 1
ATOM 1544 C CA . GLN A 1 196 ? 8.906 20.450 15.266 1.00 79.88 196 GLN A CA 1
ATOM 1545 C C . GLN A 1 196 ? 8.540 19.139 14.560 1.00 79.88 196 GLN A C 1
ATOM 1547 O O . GLN A 1 196 ? 9.303 18.681 13.710 1.00 79.88 196 GLN A O 1
ATOM 1552 N N . ALA A 1 197 ? 7.370 18.562 14.853 1.00 75.56 197 ALA A N 1
ATOM 1553 C CA . ALA A 1 197 ? 6.901 17.351 14.182 1.00 75.56 197 ALA A CA 1
ATOM 1554 C C . ALA A 1 197 ? 6.694 17.582 12.673 1.00 75.56 197 ALA A C 1
ATOM 1556 O O . ALA A 1 197 ? 7.178 16.802 11.854 1.00 75.56 197 ALA A O 1
ATOM 1557 N N . TRP A 1 198 ? 6.056 18.692 12.288 1.00 80.69 198 TRP A N 1
ATOM 1558 C CA . TRP A 1 198 ? 5.876 19.062 10.881 1.00 80.69 198 TRP A CA 1
ATOM 1559 C C . TRP A 1 198 ? 7.196 19.366 10.163 1.00 80.69 198 TRP A C 1
ATOM 1561 O O . TRP A 1 198 ? 7.345 19.018 8.991 1.00 80.69 198 TRP A O 1
ATOM 1571 N N . ASN A 1 199 ? 8.173 19.964 10.849 1.00 85.00 199 ASN A N 1
ATOM 1572 C CA . ASN A 1 199 ? 9.512 20.179 10.303 1.00 85.00 199 ASN A CA 1
ATOM 1573 C C . ASN A 1 199 ? 10.239 18.853 10.053 1.00 85.00 199 ASN A C 1
ATOM 1575 O O . ASN A 1 199 ? 10.775 18.673 8.962 1.00 85.00 199 ASN A O 1
ATOM 1579 N N . ALA A 1 200 ? 10.190 17.912 11.000 1.00 83.12 200 ALA A N 1
ATOM 1580 C CA . ALA A 1 200 ? 10.775 16.582 10.828 1.00 83.12 200 ALA A CA 1
ATOM 1581 C C . ALA A 1 200 ? 10.131 15.827 9.653 1.00 83.12 200 ALA A C 1
ATOM 1583 O O . ALA A 1 200 ? 10.828 15.228 8.837 1.00 83.12 200 ALA A O 1
ATOM 1584 N N . VAL A 1 201 ? 8.803 15.911 9.510 1.00 82.50 201 VAL A N 1
ATOM 1585 C CA . VAL A 1 201 ? 8.086 15.367 8.347 1.00 82.50 201 VAL A CA 1
ATOM 1586 C C . VAL A 1 201 ? 8.588 16.013 7.056 1.00 82.50 201 VAL A C 1
ATOM 1588 O O . VAL A 1 201 ? 8.966 15.307 6.122 1.00 82.50 201 VAL A O 1
ATOM 1591 N N . ARG A 1 202 ? 8.653 17.348 7.002 1.00 83.38 202 ARG A N 1
ATOM 1592 C CA . ARG A 1 202 ? 9.136 18.084 5.826 1.00 83.38 202 ARG A CA 1
ATOM 1593 C C . ARG A 1 202 ? 10.557 17.674 5.433 1.00 83.38 202 ARG A C 1
ATOM 1595 O O . ARG A 1 202 ? 10.828 17.532 4.245 1.00 83.38 202 ARG A O 1
ATOM 1602 N N . GLU A 1 203 ? 11.448 17.462 6.397 1.00 88.44 203 GLU A N 1
ATOM 1603 C CA . GLU A 1 203 ? 12.807 16.973 6.139 1.00 88.44 203 GLU A CA 1
ATOM 1604 C C . GLU A 1 203 ? 12.807 15.597 5.465 1.00 88.44 203 GLU A C 1
ATOM 1606 O O . GLU A 1 203 ? 13.525 15.409 4.483 1.00 88.44 203 GLU A O 1
ATOM 1611 N N . GLN A 1 204 ? 11.962 14.662 5.915 1.00 86.31 204 GLN A N 1
ATOM 1612 C CA . GLN A 1 204 ? 11.852 13.344 5.277 1.00 86.31 204 GLN A CA 1
ATOM 1613 C C . GLN A 1 204 ? 11.255 13.426 3.863 1.00 86.31 204 GLN A C 1
ATOM 1615 O O . GLN A 1 204 ? 11.732 12.741 2.961 1.00 86.31 204 GLN A O 1
ATOM 1620 N N . PHE A 1 205 ? 10.266 14.298 3.629 1.00 86.50 205 PHE A N 1
ATOM 1621 C CA . PHE A 1 205 ? 9.743 14.557 2.280 1.00 86.50 205 PHE A CA 1
ATOM 1622 C C . PHE A 1 205 ? 10.807 15.152 1.350 1.00 86.50 205 PHE A C 1
ATOM 1624 O O . PHE A 1 205 ? 10.934 14.708 0.210 1.00 86.50 205 PHE A O 1
ATOM 1631 N N . ASN A 1 206 ? 11.594 16.119 1.831 1.00 87.75 206 ASN A N 1
ATOM 1632 C CA . ASN A 1 206 ? 12.684 16.714 1.057 1.00 87.75 206 ASN A CA 1
ATOM 1633 C C . ASN A 1 206 ? 13.772 15.685 0.733 1.00 87.75 206 ASN A C 1
ATOM 1635 O O . ASN A 1 206 ? 14.274 15.656 -0.388 1.00 87.75 206 ASN A O 1
ATOM 1639 N N . PHE A 1 207 ? 14.123 14.826 1.695 1.00 89.56 207 PHE A N 1
ATOM 1640 C CA . PHE A 1 207 ? 15.071 13.741 1.464 1.00 89.56 207 PHE A CA 1
ATOM 1641 C C . PHE A 1 207 ? 14.554 12.772 0.399 1.00 89.56 207 PHE A C 1
ATOM 1643 O O . PHE A 1 207 ? 15.271 12.474 -0.551 1.00 89.56 207 PHE A O 1
ATOM 1650 N N . LEU A 1 208 ? 13.300 12.324 0.514 1.00 88.31 208 LEU A N 1
ATOM 1651 C CA . LEU A 1 208 ? 12.692 11.424 -0.461 1.00 88.31 208 LEU A CA 1
ATOM 1652 C C . LEU A 1 208 ? 12.658 12.043 -1.866 1.00 88.31 208 LEU A C 1
ATOM 1654 O O . LEU A 1 208 ? 13.018 11.367 -2.827 1.00 88.31 208 LEU A O 1
ATOM 1658 N N . ALA A 1 209 ? 12.287 13.322 -1.977 1.00 87.50 209 ALA A N 1
ATOM 1659 C CA . ALA A 1 209 ? 12.317 14.053 -3.241 1.00 87.50 209 ALA A CA 1
ATOM 1660 C C . ALA A 1 209 ? 13.732 14.075 -3.839 1.00 87.50 209 ALA A C 1
ATOM 1662 O O . ALA A 1 209 ? 13.911 13.678 -4.982 1.00 87.50 209 ALA A O 1
ATOM 1663 N N . ALA A 1 210 ? 14.753 14.404 -3.042 1.00 89.56 210 ALA A N 1
ATOM 1664 C CA . ALA A 1 210 ? 16.143 14.416 -3.501 1.00 89.56 210 ALA A CA 1
ATOM 1665 C C . ALA A 1 210 ? 16.660 13.028 -3.931 1.00 89.56 210 ALA A C 1
ATOM 1667 O O . ALA A 1 210 ? 17.538 12.931 -4.789 1.00 89.56 210 ALA A O 1
ATOM 1668 N N . ILE A 1 211 ? 16.151 11.944 -3.333 1.00 89.94 211 ILE A N 1
ATOM 1669 C CA . ILE A 1 211 ? 16.458 10.578 -3.772 1.00 89.94 211 ILE A CA 1
ATOM 1670 C C . ILE A 1 211 ? 15.772 10.269 -5.106 1.00 89.94 211 ILE A C 1
ATOM 1672 O O . ILE A 1 211 ? 16.444 9.766 -6.002 1.00 89.94 211 ILE A O 1
ATOM 1676 N N . LEU A 1 212 ? 14.482 10.586 -5.259 1.00 87.94 212 LEU A N 1
ATOM 1677 C CA . LEU A 1 212 ? 13.737 10.356 -6.504 1.00 87.94 212 LEU A CA 1
ATOM 1678 C C . LEU A 1 212 ? 14.246 11.226 -7.663 1.00 87.94 212 LEU A C 1
ATOM 1680 O O . LEU A 1 212 ? 14.307 10.748 -8.792 1.00 87.94 212 LEU A O 1
ATOM 1684 N N . ASP A 1 213 ? 14.718 12.443 -7.386 1.00 88.88 213 ASP A N 1
ATOM 1685 C CA . ASP A 1 213 ? 15.327 13.340 -8.376 1.00 88.88 213 ASP A CA 1
ATOM 1686 C C . ASP A 1 213 ? 16.569 12.726 -9.038 1.00 88.88 213 ASP A C 1
ATOM 1688 O O . ASP A 1 213 ? 16.897 13.077 -10.175 1.00 88.88 213 ASP A O 1
ATOM 1692 N N . LYS A 1 214 ? 17.242 11.765 -8.387 1.00 88.94 214 LYS A N 1
ATOM 1693 C CA . LYS A 1 214 ? 18.344 11.015 -9.013 1.00 88.94 214 LYS A CA 1
ATOM 1694 C C . LYS A 1 214 ? 17.887 10.237 -10.245 1.00 88.94 214 LYS A C 1
ATOM 1696 O O . LYS A 1 214 ? 18.689 10.075 -11.155 1.00 88.94 214 LYS A O 1
ATOM 1701 N N . ASN A 1 215 ? 16.610 9.857 -10.306 1.00 88.75 215 ASN A N 1
ATOM 1702 C CA . ASN A 1 215 ? 16.007 9.196 -11.459 1.00 88.75 215 ASN A CA 1
ATOM 1703 C C . ASN A 1 215 ? 15.591 10.183 -12.568 1.00 88.75 215 ASN A C 1
ATOM 17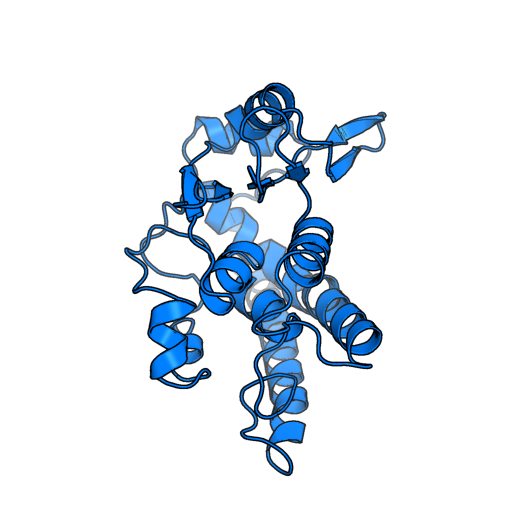05 O O . ASN A 1 215 ? 14.879 9.805 -13.495 1.00 88.75 215 ASN A O 1
ATOM 1709 N N . THR A 1 216 ? 15.967 11.464 -12.492 1.00 85.12 216 THR A N 1
ATOM 1710 C CA . THR A 1 216 ? 15.687 12.436 -13.568 1.00 85.12 216 THR A CA 1
ATOM 1711 C C . THR A 1 216 ? 16.605 12.223 -14.776 1.00 85.12 216 THR A C 1
ATOM 1713 O O . THR A 1 216 ? 16.249 12.587 -15.894 1.00 85.12 216 THR A O 1
ATOM 1716 N N . SER A 1 217 ? 17.793 11.642 -14.578 1.00 82.94 217 SER A N 1
ATOM 1717 C CA . SER A 1 217 ? 18.765 11.404 -15.654 1.00 82.94 217 SER A CA 1
ATOM 1718 C C . SER A 1 217 ? 18.507 10.109 -16.435 1.00 82.94 217 SER A C 1
ATOM 1720 O O . SER A 1 217 ? 18.767 10.070 -17.636 1.00 82.94 217 SER A O 1
ATOM 1722 N N . ASP A 1 218 ? 17.986 9.066 -15.788 1.00 81.19 218 ASP A N 1
ATOM 1723 C CA . ASP A 1 218 ? 17.709 7.741 -16.365 1.00 81.19 218 ASP A CA 1
ATOM 1724 C C . ASP A 1 218 ? 16.219 7.333 -16.304 1.00 81.19 218 ASP A C 1
ATOM 1726 O O . ASP A 1 218 ? 15.835 6.240 -16.727 1.00 81.19 218 ASP A O 1
ATOM 1730 N N . GLY A 1 219 ? 15.345 8.251 -15.888 1.00 83.00 219 GLY A N 1
ATOM 1731 C CA . GLY A 1 219 ? 13.902 8.062 -15.768 1.00 83.00 219 GLY A CA 1
ATOM 1732 C C . GLY A 1 219 ? 13.126 9.373 -15.908 1.00 83.00 219 GLY A C 1
ATOM 1733 O O . GLY A 1 219 ? 13.534 10.281 -16.629 1.00 83.00 219 GLY A O 1
ATOM 1734 N N . ASN A 1 220 ? 11.968 9.452 -15.255 1.00 78.44 220 ASN A N 1
ATOM 1735 C CA . ASN A 1 220 ? 11.147 10.665 -15.182 1.00 78.44 220 ASN A CA 1
ATOM 1736 C C . ASN A 1 220 ? 11.182 11.340 -13.795 1.00 78.44 220 ASN A C 1
ATOM 1738 O O . ASN A 1 220 ? 10.497 12.342 -13.610 1.00 78.44 220 ASN A O 1
ATOM 1742 N N . GLY A 1 221 ? 11.948 10.802 -12.835 1.00 77.69 221 GLY A N 1
ATOM 1743 C CA . GLY A 1 221 ? 12.029 11.308 -11.455 1.00 77.69 221 GLY A CA 1
ATOM 1744 C C . GLY A 1 221 ? 10.774 11.074 -10.602 1.00 77.69 221 GLY A C 1
ATOM 1745 O O . GLY A 1 221 ? 10.663 11.598 -9.498 1.00 77.69 221 GLY A O 1
ATOM 1746 N N . VAL A 1 222 ? 9.803 10.313 -11.109 1.00 80.75 222 VAL A N 1
ATOM 1747 C CA . VAL A 1 222 ? 8.469 10.201 -10.509 1.00 80.75 222 VAL A CA 1
ATOM 1748 C C . VAL A 1 222 ? 8.279 8.893 -9.743 1.00 80.75 222 VAL A C 1
ATOM 1750 O O . VAL A 1 222 ? 7.653 8.893 -8.685 1.00 80.75 222 VAL A O 1
ATOM 1753 N N . VAL A 1 223 ? 8.811 7.789 -10.273 1.00 86.12 223 VAL A N 1
ATOM 1754 C CA . VAL A 1 223 ? 8.748 6.457 -9.653 1.00 86.12 223 VAL A CA 1
ATOM 1755 C C . VAL A 1 223 ? 10.132 5.995 -9.206 1.00 86.12 223 VAL A C 1
ATOM 1757 O O . VAL A 1 223 ? 11.160 6.378 -9.778 1.00 86.12 223 VAL A O 1
ATOM 1760 N N . ALA A 1 224 ? 10.164 5.140 -8.187 1.00 87.69 224 ALA A N 1
ATOM 1761 C CA . ALA A 1 224 ? 11.384 4.644 -7.561 1.00 87.69 224 ALA A CA 1
ATOM 1762 C C . ALA A 1 224 ? 12.292 3.887 -8.544 1.00 87.69 224 ALA A C 1
ATOM 1764 O O . ALA A 1 224 ? 13.512 3.922 -8.393 1.00 87.69 224 ALA A O 1
ATOM 1765 N N . MET A 1 225 ? 11.717 3.252 -9.571 1.00 88.25 225 MET A N 1
ATOM 1766 C CA . MET A 1 225 ? 12.452 2.536 -10.623 1.00 88.25 225 MET A CA 1
ATOM 1767 C C . MET A 1 225 ? 12.478 3.285 -11.968 1.00 88.25 225 MET A C 1
ATOM 1769 O O . MET A 1 225 ? 12.537 2.679 -13.036 1.00 88.25 225 MET A O 1
ATOM 1773 N N . GLY A 1 226 ? 12.432 4.619 -11.922 1.00 83.88 226 GLY A N 1
ATOM 1774 C CA . GLY A 1 226 ? 12.685 5.524 -13.047 1.00 83.88 226 GLY A CA 1
ATOM 1775 C C . GLY A 1 226 ? 11.567 5.631 -14.086 1.00 83.88 226 GLY A C 1
ATOM 1776 O O . GLY A 1 226 ? 11.212 6.742 -14.473 1.00 83.88 226 GLY A O 1
ATOM 1777 N N . ARG A 1 227 ? 11.008 4.511 -14.551 1.00 84.31 227 ARG A N 1
ATOM 1778 C CA . ARG A 1 227 ? 9.895 4.479 -15.522 1.00 84.31 227 ARG A CA 1
ATOM 1779 C C . ARG A 1 227 ? 8.810 3.484 -15.150 1.00 84.31 227 ARG A C 1
ATOM 1781 O O . ARG A 1 227 ? 7.639 3.753 -15.403 1.00 84.31 227 ARG A O 1
ATOM 1788 N N . ASP A 1 228 ? 9.204 2.372 -14.542 1.00 84.81 228 ASP A N 1
ATOM 1789 C CA . ASP A 1 228 ? 8.293 1.293 -14.191 1.00 84.81 228 ASP A CA 1
ATOM 1790 C C . ASP A 1 228 ? 7.839 1.420 -12.738 1.00 84.81 228 ASP A C 1
ATOM 1792 O O . ASP A 1 228 ? 8.636 1.669 -11.831 1.00 84.81 228 ASP A O 1
ATOM 1796 N N . VAL A 1 229 ? 6.538 1.237 -12.520 1.00 88.12 229 VAL A N 1
ATOM 1797 C CA . VAL A 1 229 ? 5.952 1.207 -11.179 1.00 88.12 229 VAL A CA 1
ATOM 1798 C C . VAL A 1 229 ? 6.392 -0.065 -10.461 1.00 88.12 229 VAL A C 1
ATOM 1800 O O . VAL A 1 229 ? 6.352 -1.162 -11.019 1.00 88.12 229 VAL A O 1
ATOM 1803 N N . SER A 1 230 ? 6.765 0.078 -9.196 1.00 90.25 230 SER A N 1
ATOM 1804 C CA . SER A 1 230 ? 7.266 -1.003 -8.356 1.00 90.25 230 SER A CA 1
ATOM 1805 C C . SER A 1 230 ? 6.546 -1.068 -7.004 1.00 90.25 230 SER A C 1
ATOM 1807 O O . SER A 1 230 ? 5.783 -0.175 -6.627 1.00 90.25 230 SER A O 1
ATOM 1809 N N . TYR A 1 231 ? 6.790 -2.126 -6.230 1.00 89.25 231 TYR A N 1
ATOM 1810 C CA . TYR A 1 231 ? 6.260 -2.249 -4.870 1.00 89.25 231 TYR A CA 1
ATOM 1811 C C . TYR A 1 231 ? 6.693 -1.097 -3.947 1.00 89.25 231 TYR A C 1
ATOM 1813 O O . TYR A 1 231 ? 5.913 -0.682 -3.088 1.00 89.25 231 TYR A O 1
ATOM 1821 N N . ALA A 1 232 ? 7.885 -0.532 -4.152 1.00 89.38 232 ALA A N 1
ATOM 1822 C CA . ALA A 1 232 ? 8.351 0.660 -3.443 1.00 89.38 232 ALA A CA 1
ATOM 1823 C C . ALA A 1 232 ? 7.392 1.853 -3.621 1.00 89.38 232 ALA A C 1
ATOM 1825 O O . ALA A 1 232 ? 7.061 2.531 -2.645 1.00 89.38 232 ALA A O 1
ATOM 1826 N N . ASP A 1 233 ? 6.876 2.055 -4.835 1.00 87.94 233 ASP A N 1
ATOM 1827 C CA . ASP A 1 233 ? 5.920 3.121 -5.143 1.00 87.94 233 ASP A CA 1
ATOM 1828 C C . ASP A 1 233 ? 4.572 2.872 -4.458 1.00 87.94 233 ASP A C 1
ATOM 1830 O O . ASP A 1 233 ? 3.984 3.791 -3.889 1.00 87.94 233 ASP A O 1
ATOM 1834 N N . PHE A 1 234 ? 4.099 1.621 -4.427 1.00 85.44 234 PHE A N 1
ATOM 1835 C CA . PHE A 1 234 ? 2.867 1.264 -3.714 1.00 85.44 234 PHE A CA 1
ATOM 1836 C C . PHE A 1 234 ? 2.986 1.444 -2.201 1.00 85.44 234 PHE A C 1
ATOM 1838 O O . PHE A 1 234 ? 2.035 1.903 -1.565 1.00 85.44 234 PHE A O 1
ATOM 1845 N N . ALA A 1 235 ? 4.143 1.117 -1.622 1.00 84.19 235 ALA A N 1
ATOM 1846 C CA . ALA A 1 235 ? 4.412 1.348 -0.209 1.00 84.19 235 ALA A CA 1
ATOM 1847 C C . ALA A 1 235 ? 4.416 2.848 0.115 1.00 84.19 235 ALA A C 1
ATOM 1849 O O . ALA A 1 235 ? 3.740 3.264 1.054 1.0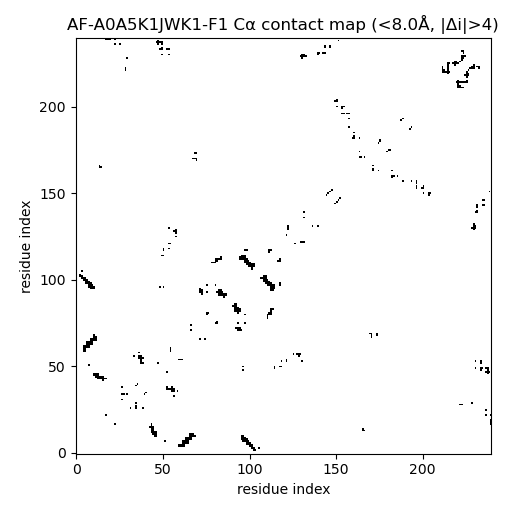0 84.19 235 ALA A O 1
ATOM 1850 N N . LEU A 1 236 ? 5.088 3.669 -0.696 1.00 83.69 236 LEU A N 1
ATOM 1851 C CA . LEU A 1 236 ? 5.073 5.124 -0.546 1.00 83.69 236 LEU A CA 1
ATOM 1852 C C . LEU A 1 236 ? 3.651 5.695 -0.666 1.00 83.69 236 LEU A C 1
ATOM 1854 O O . LEU A 1 236 ? 3.194 6.417 0.219 1.00 83.69 236 LEU A O 1
ATOM 1858 N N . CYS A 1 237 ? 2.919 5.325 -1.718 1.00 79.56 237 CYS A N 1
ATOM 1859 C CA . CYS A 1 237 ? 1.563 5.816 -1.971 1.00 79.56 237 CYS A CA 1
ATOM 1860 C C . CYS A 1 237 ? 0.548 5.392 -0.905 1.00 79.56 237 CYS A C 1
ATOM 1862 O O . CYS A 1 237 ? -0.499 6.020 -0.793 1.00 79.56 237 CYS A O 1
ATOM 1864 N N . SER A 1 238 ? 0.821 4.324 -0.150 1.00 72.75 238 SER A N 1
ATOM 1865 C CA . SER A 1 238 ? -0.041 3.902 0.960 1.00 72.75 238 SER A CA 1
ATOM 1866 C C . SER A 1 238 ? 0.071 4.782 2.200 1.00 72.75 238 SER A C 1
ATOM 1868 O O . SER A 1 238 ? -0.808 4.747 3.057 1.00 72.75 238 SER A O 1
ATOM 1870 N N . VAL A 1 239 ? 1.161 5.544 2.306 1.00 70.69 239 VAL A N 1
ATOM 1871 C CA . VAL A 1 239 ? 1.382 6.450 3.430 1.00 70.69 239 VAL A CA 1
ATOM 1872 C C . VAL A 1 239 ? 0.829 7.831 3.128 1.00 70.69 239 VAL A C 1
ATOM 1874 O O . VAL A 1 239 ? 0.236 8.423 4.025 1.00 70.69 239 VAL A O 1
ATOM 1877 N N . LEU A 1 240 ? 1.045 8.330 1.904 1.00 66.81 240 LEU A N 1
ATOM 1878 C CA . LEU A 1 240 ? 0.562 9.634 1.429 1.00 66.81 240 LEU A CA 1
ATOM 1879 C C . LEU A 1 240 ? -0.955 9.776 1.592 1.00 66.81 240 LEU A C 1
ATOM 1881 O O . LEU A 1 240 ? -1.405 10.936 1.728 1.00 66.81 240 LEU A O 1
#